Protein AF-A0A848D4D7-F1 (afdb_monomer_lite)

Radius of gyration: 18.36 Å; chains: 1; bounding box: 48×44×48 Å

InterPro domains:
  IPR007815 Erythromycin esterase [PF05139] (28-163)
  IPR007815 Erythromycin esterase [cd14728] (11-172)
  IPR052036 Hydrolase/Phosphoribosyltransferase-associated [PTHR31299] (25-151)

Foldseek 3Di:
DVVVVVVVLVVVLVVQLVVLVVDDPQSSQQSNQVSVLVVVVCCCPPVNPPDDDDDDDFQCQQPQCQQQKWFQDPNDTDRHHCHNNVVCCVVVVPVDDGAAEAEQWDWDADPPPRHIDTQHGDDPQAPSNVQCVVVDQWDFDAQQPPQDDDPNCVSLQAWTWGDRPRDTTMIDHHDSGDGYTYDDDDDDDDDDDDDD

Sequence (196 aa):
MFWSNCSRKSLSDRIKFMEMSLYNEKEGNEFRDKIMADNVEWLMKVMYPGKKIILWAHNDHLAKNTSKMSTIENGKWMNSFTSMGELLHKRLKGKEYVIGLYMNKGKTITIATYKPFNINPMPKGSLESLMMQSGYRNVFIDLSKHSTPNKNNAWMFKPIYAAEDGMTSEMIRPMLRPIIKYYTGSIRLFGLLLGK

Secondary structure (DSSP, 8-state):
-HHHHHHHHHHHHHHHHHHGGGS-HHHHHHHHHHHHHHHHHHIIIIISTT--------HHHH-TTGGG-EEEETTEEEE----HHHHHHHHHTT-----EEE-SSEEEE-TTT--EEEEPPPPTTBHHHHHHTT--SS-EE-GGG--S--TTTGGGGS-EEE-SSSS--EEEPPPSS--EEE--SS----------

pLDDT: mean 82.31, std 18.75, range [21.89, 96.88]

Organism: Aneurinibacillus aneurinilyticus (NCBI:txid1391)

Structure (mmCIF, N/CA/C/O backbone):
data_AF-A0A848D4D7-F1
#
_entry.id   AF-A0A848D4D7-F1
#
loop_
_atom_site.group_PDB
_atom_site.id
_atom_site.type_symbol
_atom_site.label_atom_id
_atom_site.label_alt_id
_atom_site.label_comp_id
_atom_site.label_asym_id
_atom_site.label_entity_id
_atom_site.label_seq_id
_atom_site.pdbx_PDB_ins_code
_atom_site.Cartn_x
_atom_site.Cartn_y
_atom_site.Cartn_z
_atom_site.occupancy
_atom_site.B_iso_or_equiv
_atom_site.auth_seq_id
_atom_site.auth_comp_id
_atom_site.auth_asym_id
_atom_site.auth_atom_id
_atom_site.pdbx_PDB_model_num
ATOM 1 N N . MET A 1 1 ? 20.758 -16.407 -25.354 1.00 70.06 1 MET A N 1
ATOM 2 C CA . MET A 1 1 ? 19.921 -15.182 -25.402 1.00 70.06 1 MET A CA 1
ATOM 3 C C . MET A 1 1 ? 19.296 -14.837 -24.045 1.00 70.06 1 MET A C 1
ATOM 5 O O . MET A 1 1 ? 19.473 -13.715 -23.596 1.00 70.06 1 MET A O 1
ATOM 9 N N . PHE A 1 2 ? 18.656 -15.790 -23.352 1.00 82.75 2 PHE A N 1
ATOM 10 C CA . PHE A 1 2 ? 18.025 -15.595 -22.031 1.00 82.75 2 PHE A CA 1
ATOM 11 C C . PHE A 1 2 ? 18.937 -14.963 -20.961 1.00 82.75 2 PHE A C 1
ATOM 13 O O . PHE A 1 2 ? 18.651 -13.868 -20.486 1.00 82.75 2 PHE A O 1
ATOM 20 N N . TRP A 1 3 ? 20.080 -15.588 -20.651 1.00 84.00 3 TRP A N 1
ATOM 21 C CA . TRP A 1 3 ? 21.013 -15.085 -19.631 1.00 84.00 3 TRP A CA 1
ATOM 22 C C . TRP A 1 3 ? 21.530 -13.675 -19.929 1.00 84.00 3 TRP A C 1
ATOM 24 O O . TRP A 1 3 ? 21.616 -12.849 -19.030 1.00 84.00 3 TRP A O 1
ATOM 34 N N . SER A 1 4 ? 21.780 -13.365 -21.205 1.00 88.31 4 SER A N 1
ATOM 35 C CA . SER A 1 4 ? 22.198 -12.024 -21.627 1.00 88.31 4 SER A CA 1
ATOM 36 C C . SER A 1 4 ? 21.127 -10.967 -21.330 1.00 88.31 4 SER A C 1
ATOM 38 O O . SER A 1 4 ? 21.457 -9.886 -20.844 1.00 88.31 4 SER A O 1
ATOM 40 N N . ASN A 1 5 ? 19.844 -11.286 -21.537 1.00 89.00 5 ASN A N 1
ATOM 41 C CA . ASN A 1 5 ? 18.739 -10.382 -21.207 1.00 89.00 5 ASN A CA 1
ATOM 42 C C . ASN A 1 5 ? 18.610 -10.160 -19.694 1.00 89.00 5 ASN A C 1
ATOM 44 O O . ASN A 1 5 ? 18.444 -9.019 -19.264 1.00 89.00 5 ASN A O 1
ATOM 48 N N . CYS A 1 6 ? 18.743 -11.214 -18.882 1.00 92.50 6 CYS A N 1
ATOM 49 C 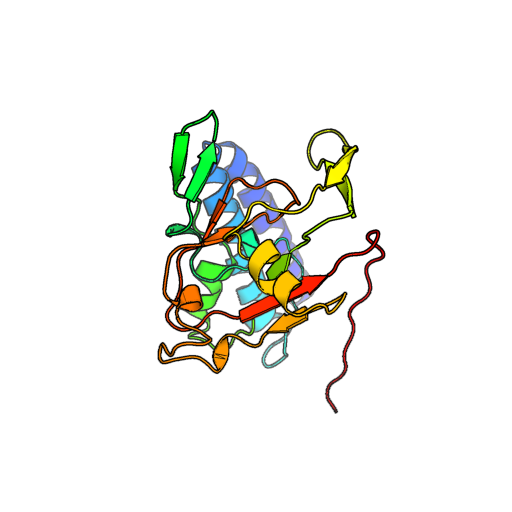CA . CYS A 1 6 ? 18.735 -11.095 -17.421 1.00 92.50 6 CYS A CA 1
ATOM 50 C C . CYS A 1 6 ? 19.915 -10.256 -16.908 1.00 92.50 6 CYS A C 1
ATOM 52 O O . CYS A 1 6 ? 19.721 -9.370 -16.077 1.00 92.50 6 CYS A O 1
ATOM 54 N N . SER A 1 7 ? 21.126 -10.484 -17.430 1.00 93.94 7 SER A N 1
ATOM 55 C CA . SER A 1 7 ? 22.315 -9.707 -17.059 1.00 93.94 7 SER A CA 1
ATOM 56 C C . SER A 1 7 ? 22.162 -8.232 -17.426 1.00 93.94 7 SER A C 1
ATOM 58 O O . SER A 1 7 ? 22.415 -7.372 -16.587 1.00 93.94 7 SER A O 1
ATOM 60 N N . ARG A 1 8 ? 21.681 -7.923 -18.639 1.00 93.75 8 ARG A N 1
ATOM 61 C CA . ARG A 1 8 ? 21.414 -6.537 -19.066 1.00 93.75 8 ARG A CA 1
ATOM 62 C C . ARG A 1 8 ? 20.376 -5.855 -18.180 1.00 93.75 8 ARG A C 1
ATOM 64 O O . ARG A 1 8 ? 20.584 -4.714 -17.777 1.00 93.75 8 ARG A O 1
ATOM 71 N N . LYS A 1 9 ? 19.288 -6.557 -17.848 1.00 94.62 9 LYS A N 1
ATOM 72 C CA . LYS A 1 9 ? 18.250 -6.045 -16.946 1.00 94.62 9 LYS A CA 1
ATOM 73 C C . LYS A 1 9 ? 18.818 -5.739 -15.558 1.00 94.62 9 LYS A C 1
ATOM 75 O O . LYS A 1 9 ? 18.646 -4.628 -15.074 1.00 94.62 9 LYS A O 1
ATOM 80 N N . SER A 1 10 ? 19.565 -6.677 -14.975 1.00 94.69 10 SER A N 1
ATOM 81 C CA . SER A 1 10 ? 20.207 -6.506 -13.664 1.00 94.69 10 SER A CA 1
ATOM 82 C C . SER A 1 10 ? 21.189 -5.329 -13.639 1.00 94.69 10 SER A C 1
ATOM 84 O O . SER A 1 10 ? 21.154 -4.522 -12.713 1.00 94.69 10 SER A O 1
ATOM 86 N N . LEU A 1 11 ? 22.028 -5.178 -14.673 1.00 96.25 11 LEU A N 1
ATOM 87 C CA . LEU A 1 11 ? 22.935 -4.029 -14.780 1.00 96.25 11 LEU A CA 1
ATOM 88 C C . LEU A 1 11 ? 22.165 -2.709 -14.898 1.00 96.25 11 LEU A C 1
ATOM 90 O O . LEU A 1 11 ? 22.491 -1.754 -14.198 1.00 96.25 11 LEU A O 1
ATOM 94 N N . SER A 1 12 ? 21.129 -2.663 -15.739 1.00 96.25 12 SER A N 1
ATOM 95 C CA . SER A 1 12 ? 20.292 -1.470 -15.894 1.00 96.25 12 SER A CA 1
ATOM 96 C C . SER A 1 12 ? 19.618 -1.070 -14.581 1.00 96.25 12 SER A C 1
ATOM 98 O O . SER A 1 12 ? 19.629 0.107 -14.232 1.00 96.25 12 SER A O 1
ATOM 100 N N . ASP A 1 13 ? 19.083 -2.027 -13.823 1.00 95.50 13 ASP A N 1
ATOM 101 C CA . ASP A 1 13 ? 18.417 -1.736 -12.551 1.00 95.50 13 ASP A CA 1
ATOM 102 C C . ASP A 1 13 ? 19.403 -1.250 -11.478 1.00 95.50 13 ASP A C 1
ATOM 104 O O . ASP A 1 13 ? 19.049 -0.391 -10.674 1.00 95.50 13 ASP A O 1
ATOM 108 N N . ARG A 1 14 ? 20.656 -1.729 -11.492 1.00 94.94 14 ARG A N 1
ATOM 109 C CA . ARG A 1 14 ? 21.719 -1.215 -10.608 1.00 94.94 14 ARG A CA 1
ATOM 110 C C . ARG A 1 14 ? 22.117 0.217 -10.947 1.00 94.94 14 ARG A C 1
ATOM 112 O O . ARG A 1 14 ? 22.329 1.001 -10.030 1.00 94.94 14 ARG A O 1
ATOM 119 N N . ILE A 1 15 ? 22.196 0.562 -12.234 1.00 96.62 15 ILE A N 1
ATOM 120 C CA . ILE A 1 15 ? 22.444 1.947 -12.667 1.00 96.62 15 ILE A CA 1
ATOM 121 C C . ILE A 1 15 ? 21.328 2.851 -12.154 1.00 96.62 15 ILE A C 1
ATOM 123 O O . ILE A 1 15 ? 21.613 3.827 -11.469 1.00 96.62 15 ILE A O 1
ATOM 127 N N . LYS A 1 16 ? 20.067 2.462 -12.368 1.00 96.00 16 LYS A N 1
ATOM 128 C CA . LYS A 1 16 ? 18.924 3.213 -11.843 1.00 96.00 16 LYS A CA 1
ATOM 129 C C . LYS A 1 16 ? 18.971 3.321 -10.318 1.00 96.00 16 LYS A C 1
ATOM 131 O O . LYS A 1 16 ? 18.770 4.391 -9.771 1.00 96.00 16 LYS A O 1
ATOM 136 N N . PHE A 1 17 ? 19.310 2.255 -9.599 1.00 92.38 17 PHE A N 1
ATOM 137 C CA . PHE A 1 17 ? 19.453 2.347 -8.143 1.00 92.38 17 PHE A CA 1
ATOM 138 C C . PHE A 1 17 ? 20.512 3.378 -7.707 1.00 92.38 17 PHE A C 1
ATOM 140 O O . PHE A 1 17 ? 20.319 4.048 -6.700 1.00 92.38 17 PHE A O 1
ATOM 147 N N . MET A 1 18 ? 21.599 3.555 -8.466 1.00 94.75 18 MET A N 1
ATOM 148 C CA . MET A 1 18 ? 22.574 4.622 -8.202 1.00 94.75 18 MET A CA 1
ATOM 149 C C . MET A 1 18 ? 22.034 6.013 -8.566 1.00 94.75 18 MET A C 1
ATOM 151 O O . MET A 1 18 ? 22.268 6.957 -7.817 1.00 94.75 18 MET A O 1
ATOM 155 N N . GLU A 1 19 ? 21.284 6.140 -9.666 1.00 94.75 19 GLU A N 1
ATOM 156 C CA . GLU A 1 19 ? 20.603 7.389 -10.057 1.00 94.75 19 GLU A CA 1
ATOM 157 C C . GLU A 1 19 ? 19.606 7.857 -8.990 1.00 94.75 19 GLU A C 1
ATOM 159 O O . GLU A 1 19 ? 19.445 9.057 -8.786 1.00 94.75 19 GLU A O 1
ATOM 164 N N . MET A 1 20 ? 18.982 6.923 -8.263 1.00 93.81 20 MET A N 1
ATOM 165 C CA . MET A 1 20 ? 18.077 7.225 -7.150 1.00 93.81 20 MET A CA 1
ATOM 166 C C . MET A 1 20 ? 18.722 8.155 -6.108 1.00 93.81 20 MET A C 1
ATOM 168 O O . MET A 1 20 ? 18.047 9.019 -5.558 1.00 93.81 20 MET A O 1
ATOM 172 N N . SER A 1 21 ? 20.029 8.010 -5.865 1.00 90.62 21 SER A N 1
ATOM 173 C CA . SER A 1 21 ? 20.785 8.812 -4.892 1.00 90.62 21 SER A CA 1
ATOM 174 C C . SER A 1 21 ? 20.925 10.289 -5.281 1.00 90.62 21 SER A C 1
ATOM 176 O O . SER A 1 21 ? 21.417 11.080 -4.480 1.00 90.62 21 SER A O 1
ATOM 178 N N . LEU A 1 22 ? 20.534 10.665 -6.504 1.00 94.00 22 LEU A N 1
ATOM 179 C CA . LEU A 1 22 ? 20.545 12.049 -6.989 1.00 94.00 22 LEU A CA 1
ATOM 180 C C . LEU A 1 22 ? 19.268 12.820 -6.621 1.00 94.00 22 LEU A C 1
ATOM 182 O O . LEU A 1 22 ? 19.214 14.032 -6.817 1.00 94.00 22 LEU A O 1
ATOM 186 N N . TYR A 1 23 ? 18.245 12.129 -6.119 1.00 93.50 23 TYR A N 1
ATOM 187 C CA . TYR A 1 23 ? 16.947 12.706 -5.788 1.00 93.50 23 TYR A CA 1
ATOM 188 C C . TYR A 1 23 ? 16.822 13.016 -4.294 1.00 93.50 23 TYR A C 1
ATOM 190 O O . TYR A 1 23 ? 17.513 12.434 -3.456 1.00 93.50 23 TYR A O 1
ATOM 198 N N . ASN A 1 24 ? 15.895 13.915 -3.947 1.00 92.06 24 ASN A N 1
ATOM 199 C CA . ASN A 1 24 ? 15.480 14.062 -2.550 1.00 92.06 24 ASN A CA 1
ATOM 200 C C . ASN A 1 24 ? 14.718 12.814 -2.067 1.00 92.06 24 ASN A C 1
ATOM 202 O O . ASN A 1 24 ? 14.388 11.932 -2.854 1.00 92.06 24 ASN A O 1
ATOM 206 N N . GLU A 1 25 ? 14.417 12.733 -0.772 1.00 85.56 25 GLU A N 1
ATOM 207 C CA . GLU A 1 25 ? 13.793 11.547 -0.168 1.00 85.56 25 GLU A CA 1
ATOM 208 C C . GLU A 1 25 ? 12.496 11.115 -0.869 1.00 85.56 25 GLU A C 1
ATOM 210 O O . GLU A 1 25 ? 12.335 9.947 -1.229 1.00 85.56 25 GLU A O 1
ATOM 215 N N . LYS A 1 26 ? 11.577 12.057 -1.112 1.00 86.00 26 LYS A N 1
ATOM 216 C CA . LYS A 1 26 ? 10.287 11.746 -1.734 1.00 86.00 26 LYS A CA 1
ATOM 217 C C . LYS A 1 26 ? 10.454 11.310 -3.186 1.00 86.00 26 LYS A C 1
ATOM 219 O O . LYS A 1 26 ? 9.909 10.282 -3.583 1.00 86.00 26 LYS A O 1
ATOM 224 N N . GLU A 1 27 ? 11.201 12.079 -3.969 1.00 91.75 27 GLU A N 1
ATOM 225 C CA . GLU A 1 27 ? 11.484 11.765 -5.372 1.00 91.75 27 GLU A CA 1
ATOM 226 C C . GLU A 1 27 ? 12.237 10.436 -5.504 1.00 91.75 27 GLU A C 1
ATOM 228 O O . GLU A 1 27 ? 11.924 9.635 -6.381 1.00 91.75 27 GLU A O 1
ATOM 233 N N . GLY A 1 28 ? 13.170 10.160 -4.591 1.00 94.31 28 GLY A N 1
ATOM 234 C CA . GLY A 1 28 ? 13.893 8.897 -4.499 1.00 94.31 28 GLY A CA 1
ATOM 235 C C . GLY A 1 28 ? 12.962 7.719 -4.217 1.00 94.31 28 GLY A C 1
ATOM 236 O O . GLY A 1 28 ? 13.059 6.699 -4.898 1.00 94.31 28 GLY A O 1
ATOM 237 N N . ASN A 1 29 ? 12.011 7.867 -3.287 1.00 90.88 29 ASN A N 1
ATOM 238 C CA . ASN A 1 29 ? 10.987 6.851 -3.014 1.00 90.88 29 ASN A CA 1
ATOM 239 C C . ASN A 1 29 ? 10.095 6.589 -4.240 1.00 90.88 29 ASN A C 1
ATOM 241 O O . ASN A 1 29 ? 9.894 5.432 -4.608 1.00 90.88 29 ASN A O 1
ATOM 245 N N . GLU A 1 30 ? 9.615 7.633 -4.924 1.00 94.75 30 GLU A N 1
ATOM 246 C CA . GLU A 1 30 ? 8.820 7.475 -6.156 1.00 94.75 30 GLU A CA 1
ATOM 247 C C . GLU A 1 30 ? 9.629 6.834 -7.289 1.00 94.75 30 GLU A C 1
ATOM 249 O O . GLU A 1 30 ? 9.132 5.965 -8.014 1.00 94.75 30 GLU A O 1
ATOM 254 N N . PHE A 1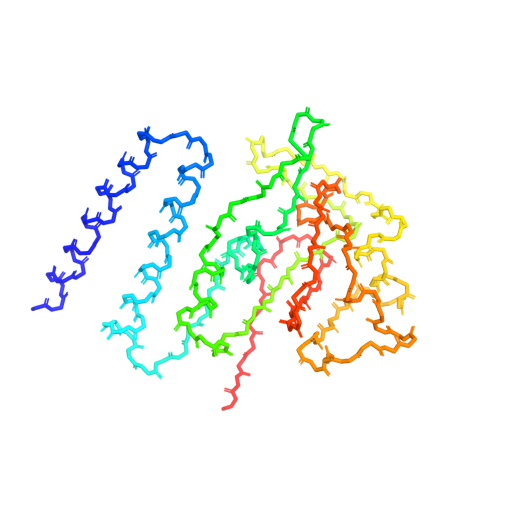 31 ? 10.894 7.227 -7.437 1.00 96.25 31 PHE A N 1
ATOM 255 C CA . PHE A 1 31 ? 11.792 6.680 -8.445 1.00 96.25 31 PHE A CA 1
ATOM 256 C C . PHE A 1 31 ? 12.096 5.200 -8.183 1.00 96.25 31 PHE A C 1
ATOM 258 O O . PHE A 1 31 ? 11.980 4.375 -9.097 1.00 96.25 31 PHE A O 1
ATOM 265 N N . ARG A 1 32 ? 12.391 4.838 -6.928 1.00 95.38 32 ARG A N 1
ATOM 266 C CA . ARG A 1 32 ? 12.550 3.449 -6.473 1.00 95.38 32 ARG A CA 1
ATOM 267 C C . ARG A 1 32 ? 11.322 2.618 -6.820 1.00 95.38 32 ARG A C 1
ATOM 269 O O . ARG A 1 32 ? 11.439 1.577 -7.466 1.00 95.38 32 ARG A O 1
ATOM 276 N N . ASP A 1 33 ? 10.144 3.083 -6.424 1.00 96.50 33 ASP A N 1
ATOM 277 C CA . ASP A 1 33 ? 8.887 2.365 -6.610 1.00 96.50 33 ASP A CA 1
ATOM 278 C C . ASP A 1 33 ? 8.488 2.238 -8.087 1.00 96.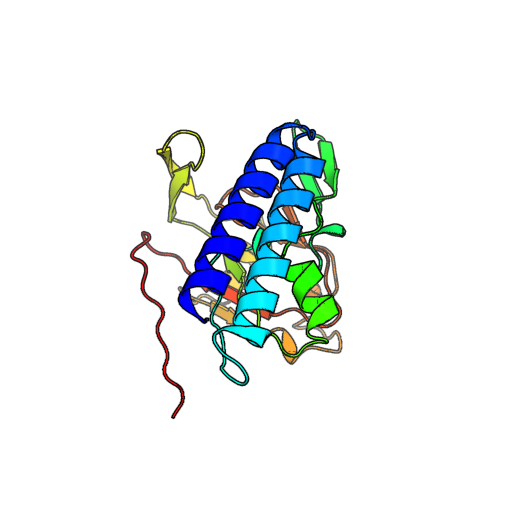50 33 ASP A C 1
ATOM 280 O O . ASP A 1 33 ? 7.965 1.198 -8.507 1.00 96.50 33 ASP A O 1
ATOM 284 N N . LYS A 1 34 ? 8.842 3.226 -8.915 1.00 96.88 34 LYS A N 1
ATOM 285 C CA . LYS A 1 34 ? 8.743 3.127 -10.375 1.00 96.88 34 LYS A CA 1
ATOM 286 C C . LYS A 1 34 ? 9.626 2.015 -10.938 1.00 96.88 34 LYS A C 1
ATOM 288 O O . LYS A 1 34 ? 9.143 1.227 -11.753 1.00 96.88 34 LYS A O 1
ATOM 293 N N . ILE A 1 35 ? 10.883 1.907 -10.499 1.00 96.69 35 ILE A N 1
ATOM 294 C CA . ILE A 1 35 ? 11.783 0.820 -10.926 1.00 96.69 35 ILE A CA 1
ATOM 295 C C . ILE A 1 35 ? 11.223 -0.537 -10.495 1.00 96.69 35 ILE A C 1
ATOM 297 O O . ILE A 1 35 ? 11.214 -1.473 -11.294 1.00 96.69 35 ILE A O 1
ATOM 301 N N . MET A 1 36 ? 10.706 -0.652 -9.269 1.00 96.56 36 MET A N 1
ATOM 302 C CA . MET A 1 36 ? 10.088 -1.894 -8.795 1.00 96.56 36 MET A CA 1
ATOM 303 C C . MET A 1 36 ? 8.871 -2.290 -9.644 1.00 96.56 36 MET A C 1
ATOM 305 O O . MET A 1 36 ? 8.769 -3.449 -10.051 1.00 96.56 36 MET A O 1
ATOM 309 N N . ALA A 1 37 ? 7.997 -1.341 -9.995 1.00 96.56 37 ALA A N 1
ATOM 310 C CA . ALA A 1 37 ? 6.863 -1.598 -10.887 1.00 96.56 37 ALA A CA 1
ATOM 311 C C . ALA A 1 37 ? 7.317 -2.059 -12.283 1.00 96.56 37 ALA A C 1
ATOM 313 O O . ALA A 1 37 ? 6.777 -3.027 -12.825 1.00 96.56 37 ALA A O 1
ATOM 314 N N . ASP A 1 38 ? 8.345 -1.415 -12.843 1.00 96.81 38 ASP A N 1
ATOM 315 C CA . ASP A 1 38 ? 8.943 -1.805 -14.126 1.00 96.81 38 ASP A CA 1
ATOM 316 C C . ASP A 1 38 ? 9.566 -3.212 -14.058 1.00 96.81 38 ASP A C 1
ATOM 318 O O . ASP A 1 38 ? 9.513 -3.970 -15.029 1.00 96.81 38 ASP A O 1
ATOM 322 N N . ASN A 1 39 ? 10.127 -3.592 -12.907 1.00 96.25 39 ASN A N 1
ATOM 323 C CA . ASN A 1 39 ? 10.681 -4.926 -12.678 1.00 96.25 39 ASN A CA 1
ATOM 324 C C . ASN A 1 39 ? 9.588 -5.989 -12.637 1.00 96.25 39 ASN A C 1
ATOM 326 O O . ASN A 1 39 ? 9.727 -7.022 -13.292 1.00 96.25 39 ASN A O 1
ATOM 330 N N . VAL A 1 40 ? 8.483 -5.728 -11.937 1.00 95.62 40 VAL A N 1
ATOM 331 C CA . VAL A 1 40 ? 7.319 -6.624 -11.931 1.00 95.62 40 VAL A CA 1
ATOM 332 C C . VAL A 1 40 ? 6.767 -6.792 -13.343 1.00 95.62 40 VAL A C 1
ATOM 334 O O . VAL A 1 40 ? 6.537 -7.915 -13.787 1.00 95.62 40 VAL A O 1
ATOM 337 N N . GLU A 1 41 ? 6.611 -5.701 -14.089 1.00 94.75 41 GLU A N 1
ATOM 338 C CA . GLU A 1 41 ? 6.120 -5.755 -15.464 1.00 94.75 41 GLU A CA 1
ATOM 339 C C . GLU A 1 41 ? 7.062 -6.541 -16.389 1.00 94.75 41 GLU A C 1
ATOM 341 O O . GLU A 1 41 ? 6.604 -7.342 -17.210 1.00 94.75 41 GLU A O 1
ATOM 346 N N . TRP A 1 42 ? 8.377 -6.377 -16.228 1.00 95.81 42 TRP A N 1
ATOM 347 C CA . TRP A 1 42 ? 9.370 -7.170 -16.952 1.00 95.81 42 TRP A CA 1
ATOM 348 C C . TRP A 1 42 ? 9.276 -8.660 -16.604 1.00 95.81 42 TRP A C 1
ATOM 350 O O . TRP A 1 42 ? 9.272 -9.497 -17.508 1.00 95.81 42 TRP A O 1
ATOM 360 N N . LEU A 1 43 ? 9.121 -9.005 -15.321 1.00 94.50 43 LEU A N 1
ATOM 361 C CA . LEU A 1 43 ? 8.912 -10.390 -14.890 1.00 94.50 43 LEU A CA 1
ATOM 362 C C . LEU A 1 43 ? 7.647 -10.983 -15.521 1.00 94.50 43 LEU A C 1
ATOM 364 O O . LEU A 1 43 ? 7.698 -12.093 -16.045 1.00 94.50 43 LEU A O 1
ATOM 368 N N . MET A 1 44 ? 6.542 -10.233 -15.533 1.00 93.88 44 MET A N 1
ATOM 369 C CA . MET A 1 44 ? 5.270 -10.668 -16.122 1.00 93.88 44 MET A CA 1
ATOM 370 C C . MET A 1 44 ? 5.343 -10.869 -17.636 1.00 93.88 44 MET A C 1
ATOM 372 O O . MET A 1 44 ? 4.683 -11.762 -18.159 1.00 93.88 44 MET A O 1
ATOM 376 N N . LYS A 1 45 ? 6.096 -10.029 -18.354 1.00 93.56 45 LYS A N 1
ATOM 377 C CA . LYS A 1 45 ? 6.145 -10.053 -19.825 1.00 93.56 45 LYS A CA 1
ATOM 378 C C . LYS A 1 45 ? 7.219 -10.983 -20.379 1.00 93.56 45 LYS A C 1
ATOM 380 O O . LYS A 1 45 ? 7.005 -11.589 -21.422 1.00 93.56 45 LYS A O 1
ATOM 385 N N . VAL A 1 46 ? 8.369 -11.058 -19.712 1.00 94.06 46 VAL A N 1
ATOM 386 C CA . VAL A 1 46 ? 9.576 -11.697 -20.256 1.00 94.06 46 VAL A CA 1
ATOM 387 C C . VAL A 1 46 ? 9.859 -13.028 -19.576 1.00 94.06 46 VAL A C 1
ATOM 389 O O . VAL A 1 46 ? 10.072 -14.025 -20.257 1.00 94.06 46 VAL A O 1
ATOM 392 N N . MET A 1 47 ? 9.867 -13.054 -18.244 1.00 92.75 47 MET A N 1
ATOM 393 C CA . MET A 1 47 ? 10.317 -14.234 -17.497 1.00 92.75 47 MET A CA 1
ATOM 394 C C . MET A 1 47 ? 9.196 -15.242 -17.265 1.00 92.75 47 MET A C 1
ATOM 396 O O . MET A 1 47 ? 9.409 -16.446 -17.375 1.00 92.75 47 MET A O 1
ATOM 400 N N . TYR A 1 48 ? 8.000 -14.747 -16.951 1.00 93.94 48 TYR A N 1
ATOM 401 C CA . TYR A 1 48 ? 6.868 -15.561 -16.522 1.00 93.94 48 TYR A CA 1
ATOM 402 C C . TYR A 1 48 ? 5.565 -15.169 -17.243 1.00 93.94 48 TYR A C 1
ATOM 404 O O . TYR A 1 48 ? 4.558 -14.888 -16.583 1.00 93.94 48 TYR A O 1
ATOM 412 N N . PRO A 1 49 ? 5.544 -15.157 -18.592 1.00 94.88 49 PRO A N 1
ATOM 413 C CA . PRO A 1 49 ? 4.351 -14.802 -19.352 1.00 94.88 49 PRO A CA 1
ATOM 414 C C . PRO A 1 49 ? 3.163 -15.704 -18.998 1.00 94.88 49 PRO A C 1
ATOM 416 O O . PRO A 1 49 ? 3.271 -16.930 -18.941 1.00 94.88 49 PRO A O 1
ATOM 419 N N . GLY A 1 50 ? 2.015 -15.075 -18.728 1.00 92.12 50 GLY A N 1
ATOM 420 C CA . GLY A 1 50 ? 0.760 -15.756 -18.390 1.00 92.12 50 GLY A CA 1
ATOM 421 C C . GLY A 1 50 ? 0.721 -16.411 -17.003 1.00 92.12 50 GLY A C 1
ATOM 422 O O . GLY A 1 50 ? -0.262 -17.077 -16.677 1.00 92.12 50 GLY A O 1
ATOM 423 N N . LYS A 1 51 ? 1.758 -16.245 -16.174 1.00 94.81 51 LYS A N 1
ATOM 424 C CA . LYS A 1 51 ? 1.787 -16.782 -14.807 1.00 94.81 51 LYS A CA 1
ATOM 425 C C . LYS A 1 51 ? 1.213 -15.782 -13.805 1.00 94.81 51 LYS A C 1
ATOM 427 O O . LYS A 1 51 ? 1.264 -14.570 -14.002 1.00 94.81 51 LYS A O 1
ATOM 432 N N . LYS A 1 52 ? 0.684 -16.306 -12.698 1.00 92.00 52 LYS A N 1
ATOM 433 C CA . LYS A 1 52 ? 0.336 -15.500 -11.522 1.00 92.00 52 LYS A CA 1
ATOM 434 C C . LYS A 1 52 ? 1.616 -15.187 -10.743 1.00 92.00 52 LYS A C 1
ATOM 436 O O . LYS A 1 52 ? 2.470 -16.059 -10.607 1.00 92.00 52 LYS A O 1
ATOM 441 N N . ILE A 1 53 ? 1.724 -13.967 -10.225 1.00 91.38 53 ILE A N 1
ATOM 442 C CA . ILE A 1 53 ? 2.850 -13.514 -9.401 1.00 91.38 53 ILE A CA 1
ATOM 443 C C . ILE A 1 53 ? 2.313 -13.114 -8.029 1.00 91.38 53 ILE A C 1
ATOM 445 O O . ILE A 1 53 ? 1.286 -12.444 -7.939 1.00 91.38 53 ILE A O 1
ATOM 449 N N . ILE A 1 54 ? 3.017 -13.523 -6.974 1.00 94.19 54 ILE A N 1
ATOM 450 C CA . ILE A 1 54 ? 2.791 -13.043 -5.610 1.00 94.19 54 ILE A CA 1
ATOM 451 C C . ILE A 1 54 ? 3.906 -12.048 -5.300 1.00 94.19 54 ILE A C 1
ATOM 453 O O . ILE A 1 54 ? 5.082 -12.404 -5.355 1.00 94.19 54 ILE A O 1
ATOM 457 N N . LEU A 1 55 ? 3.530 -10.807 -4.996 1.00 91.94 55 LEU A N 1
ATOM 458 C CA . LEU A 1 55 ? 4.451 -9.782 -4.515 1.00 91.94 55 LEU A CA 1
ATOM 459 C C . LEU A 1 55 ? 4.362 -9.717 -2.995 1.00 91.94 55 LEU A C 1
ATOM 461 O O . LEU A 1 55 ? 3.265 -9.682 -2.439 1.00 91.94 55 LEU A O 1
ATOM 465 N N . TRP A 1 56 ? 5.519 -9.702 -2.344 1.00 93.38 56 TRP A N 1
ATOM 466 C CA . TRP A 1 56 ? 5.634 -9.574 -0.899 1.00 93.38 56 TRP A CA 1
ATOM 467 C C . TRP A 1 56 ? 6.449 -8.327 -0.583 1.00 93.38 56 TRP A C 1
ATOM 469 O O . TRP A 1 56 ? 7.646 -8.279 -0.858 1.00 93.38 56 TRP A O 1
ATOM 479 N N . ALA A 1 57 ? 5.783 -7.319 -0.039 1.00 91.19 57 ALA A N 1
ATOM 480 C CA . ALA A 1 57 ? 6.369 -6.041 0.326 1.00 91.19 57 ALA A CA 1
ATOM 481 C C . ALA A 1 57 ? 5.537 -5.408 1.449 1.00 91.19 57 ALA A C 1
ATOM 483 O O . ALA A 1 57 ? 4.497 -5.945 1.836 1.00 91.19 57 ALA A O 1
ATOM 484 N N . HIS A 1 58 ? 6.022 -4.286 1.965 1.00 88.88 58 HIS A N 1
ATOM 485 C CA . HIS A 1 58 ? 5.314 -3.452 2.933 1.00 88.88 58 HIS A CA 1
ATOM 486 C C . HIS A 1 58 ? 4.010 -2.882 2.312 1.00 88.88 58 HIS A C 1
ATOM 488 O O . HIS A 1 58 ? 3.845 -2.924 1.083 1.00 88.88 58 HIS A O 1
ATOM 494 N N . ASN A 1 59 ? 3.030 -2.456 3.120 1.00 88.50 59 ASN A N 1
ATOM 495 C CA . ASN A 1 59 ? 1.700 -2.098 2.597 1.00 88.50 59 ASN A CA 1
ATOM 496 C C . ASN A 1 59 ? 1.757 -0.857 1.708 1.00 88.50 59 ASN A C 1
ATOM 498 O O . ASN A 1 59 ? 1.090 -0.838 0.673 1.00 88.50 59 ASN A O 1
ATOM 502 N N . ASP A 1 60 ? 2.537 0.150 2.083 1.00 86.50 60 ASP A N 1
ATOM 503 C CA . ASP A 1 60 ? 2.782 1.368 1.310 1.00 86.50 60 ASP A CA 1
ATOM 504 C C . ASP A 1 60 ? 3.251 1.051 -0.123 1.00 86.50 60 ASP A C 1
ATOM 506 O O . ASP A 1 60 ? 2.724 1.588 -1.097 1.00 86.50 60 ASP A O 1
ATOM 510 N N . HIS A 1 61 ? 4.110 0.054 -0.302 1.00 92.38 61 HIS A N 1
ATOM 511 C CA . HIS A 1 61 ? 4.561 -0.403 -1.615 1.00 92.38 61 HIS A CA 1
ATOM 512 C C . HIS A 1 61 ? 3.498 -1.125 -2.451 1.00 92.38 61 HIS A C 1
ATOM 514 O O . HIS A 1 61 ? 3.662 -1.247 -3.666 1.00 92.38 61 HIS A O 1
ATOM 520 N N . LEU A 1 62 ? 2.429 -1.644 -1.840 1.00 91.94 62 LEU A N 1
ATOM 521 C CA . LEU A 1 62 ? 1.396 -2.445 -2.517 1.00 91.94 62 LEU A CA 1
ATOM 522 C C . LEU A 1 62 ? 0.037 -1.747 -2.595 1.00 91.94 62 LEU A C 1
ATOM 524 O O . LEU A 1 62 ? -0.813 -2.139 -3.403 1.00 91.94 62 LEU A O 1
ATOM 528 N N . ALA A 1 63 ? -0.183 -0.721 -1.780 1.00 89.50 63 ALA A N 1
ATOM 529 C CA . ALA A 1 63 ? -1.425 0.020 -1.739 1.00 89.50 63 ALA A CA 1
ATOM 530 C C . ALA A 1 63 ? -1.720 0.694 -3.086 1.00 89.50 63 ALA A C 1
ATOM 532 O O . ALA A 1 63 ? -0.849 1.202 -3.784 1.00 89.50 63 ALA A O 1
ATOM 533 N N . LYS A 1 64 ? -2.998 0.691 -3.464 1.00 89.50 64 LYS A N 1
ATOM 534 C CA . LYS A 1 64 ? -3.447 1.037 -4.821 1.00 89.50 64 LYS A CA 1
ATOM 535 C C . LYS A 1 64 ? -3.604 2.549 -5.075 1.00 89.50 64 LYS A C 1
ATOM 537 O O . LYS A 1 64 ? -3.942 2.928 -6.193 1.00 89.50 64 LYS A O 1
ATOM 542 N N . ASN A 1 65 ? -3.427 3.397 -4.056 1.00 87.81 65 ASN A N 1
ATOM 543 C CA . ASN A 1 65 ? -3.682 4.848 -4.116 1.00 87.81 65 ASN A CA 1
ATOM 544 C C . ASN A 1 65 ? -2.901 5.614 -3.034 1.00 87.81 65 ASN A C 1
ATOM 546 O O . ASN A 1 65 ? -3.471 6.405 -2.275 1.00 87.81 65 ASN A O 1
ATOM 550 N N . THR A 1 66 ? -1.608 5.324 -2.908 1.00 88.44 66 THR A N 1
ATOM 551 C CA . THR A 1 66 ? -0.741 5.937 -1.893 1.00 88.44 66 THR A CA 1
ATOM 552 C C . THR A 1 66 ? -0.550 7.430 -2.096 1.00 88.44 66 THR A C 1
ATOM 554 O O . THR A 1 66 ? -0.485 8.157 -1.113 1.00 88.44 66 THR A O 1
ATOM 557 N N . SER A 1 67 ? -0.602 7.932 -3.333 1.00 88.75 67 SER A N 1
ATOM 558 C CA . SER A 1 67 ? -0.503 9.373 -3.618 1.00 88.75 67 SER A CA 1
ATOM 559 C C . SER A 1 67 ? -1.624 10.211 -2.979 1.00 88.75 67 SER A C 1
ATOM 561 O O . SER A 1 67 ? -1.534 11.439 -2.911 1.00 88.75 67 SER A O 1
ATOM 563 N N . LYS A 1 68 ? -2.704 9.564 -2.513 1.00 86.31 68 LYS A N 1
ATOM 564 C CA . LYS A 1 68 ? -3.812 10.186 -1.769 1.00 86.31 68 LYS A CA 1
ATOM 565 C C . LYS A 1 68 ? -3.776 9.905 -0.268 1.00 86.31 68 LYS A C 1
ATOM 567 O O . LYS A 1 68 ? -4.617 10.445 0.452 1.00 86.31 68 LYS A O 1
ATOM 572 N N . MET A 1 69 ? -2.861 9.065 0.199 1.00 87.00 69 MET A N 1
ATOM 573 C CA . MET A 1 69 ? -2.626 8.856 1.622 1.00 87.00 69 MET A CA 1
ATOM 574 C C . MET A 1 69 ? -1.803 10.012 2.179 1.00 87.00 69 MET A C 1
ATOM 576 O O . MET A 1 69 ? -1.043 10.668 1.460 1.00 87.00 69 MET A O 1
ATOM 580 N N . SER A 1 70 ? -1.974 10.266 3.468 1.00 86.19 70 SER A N 1
ATOM 581 C CA . SER A 1 70 ? -1.188 11.269 4.173 1.00 86.19 70 SER A CA 1
ATOM 582 C C . SER A 1 70 ? -0.594 10.652 5.427 1.00 86.19 70 SER A C 1
ATOM 584 O O . SER A 1 70 ? -1.263 9.866 6.095 1.00 86.19 70 SER A O 1
ATOM 586 N N . THR A 1 71 ? 0.635 11.024 5.748 1.00 83.19 71 THR A N 1
ATOM 587 C CA . THR A 1 71 ? 1.348 10.601 6.954 1.00 83.19 71 THR A CA 1
ATOM 588 C C . THR A 1 71 ? 1.713 11.830 7.780 1.00 83.19 71 THR A C 1
ATOM 590 O O . THR A 1 71 ? 1.689 12.960 7.276 1.00 83.19 71 THR A O 1
ATOM 593 N N . ILE A 1 72 ? 1.986 11.637 9.069 1.00 82.00 72 ILE A N 1
ATOM 594 C CA . ILE A 1 72 ? 2.530 12.703 9.914 1.00 82.00 72 ILE A CA 1
ATOM 595 C C . ILE A 1 72 ? 4.053 12.609 9.891 1.00 82.00 72 ILE A C 1
ATOM 597 O O . ILE A 1 72 ? 4.634 11.705 10.485 1.00 82.00 72 ILE A O 1
ATOM 601 N N . GLU A 1 73 ? 4.691 13.594 9.267 1.00 77.25 73 GLU A N 1
ATOM 602 C CA . GLU A 1 73 ? 6.144 13.755 9.231 1.00 77.25 73 GLU A CA 1
ATOM 603 C C . GLU A 1 73 ? 6.509 15.068 9.925 1.00 77.25 73 GLU A C 1
ATOM 605 O O . GLU A 1 73 ? 5.975 16.133 9.604 1.00 77.25 73 GLU A O 1
ATOM 610 N N . ASN A 1 74 ? 7.381 15.005 10.937 1.00 79.75 74 ASN A N 1
ATOM 611 C CA . ASN A 1 74 ? 7.800 16.171 11.728 1.00 79.75 74 ASN A CA 1
ATOM 612 C C . ASN A 1 74 ? 6.621 17.029 12.247 1.00 79.75 74 ASN A C 1
ATOM 614 O O . ASN A 1 74 ? 6.672 18.259 12.252 1.00 79.75 74 ASN A O 1
ATOM 618 N N . GLY A 1 75 ? 5.529 16.371 12.657 1.00 81.50 75 GLY A N 1
ATOM 619 C CA . GLY A 1 75 ? 4.324 17.019 13.188 1.00 81.50 75 GLY A CA 1
ATOM 620 C C . GLY A 1 75 ? 3.408 17.659 12.137 1.00 81.50 75 GLY A C 1
ATOM 621 O O . GLY A 1 75 ? 2.445 18.330 12.509 1.00 81.50 75 GLY A O 1
ATOM 622 N N . LYS A 1 76 ? 3.672 17.465 10.839 1.00 84.81 76 LYS A N 1
ATOM 623 C CA . LYS A 1 76 ? 2.849 17.989 9.742 1.00 84.81 76 LYS A CA 1
ATOM 624 C C . LYS A 1 76 ? 2.268 16.858 8.908 1.00 84.81 76 LYS A C 1
ATOM 626 O O . LYS A 1 76 ? 2.922 15.853 8.660 1.00 84.81 76 LYS A O 1
ATOM 631 N N . TRP A 1 77 ? 1.041 17.059 8.435 1.00 84.88 77 TRP A N 1
ATOM 632 C CA . TRP A 1 77 ? 0.451 16.185 7.429 1.00 84.88 77 TRP A CA 1
ATOM 633 C C . TRP A 1 77 ? 1.158 16.383 6.097 1.00 84.88 77 TRP A C 1
ATOM 635 O O . TRP A 1 77 ? 1.142 17.483 5.538 1.00 84.88 77 TRP A O 1
ATOM 645 N N . MET A 1 78 ? 1.744 15.310 5.585 1.00 83.50 78 MET A N 1
ATOM 646 C CA . MET A 1 78 ? 2.395 15.283 4.286 1.00 83.50 78 MET A CA 1
ATOM 647 C C . MET A 1 78 ? 1.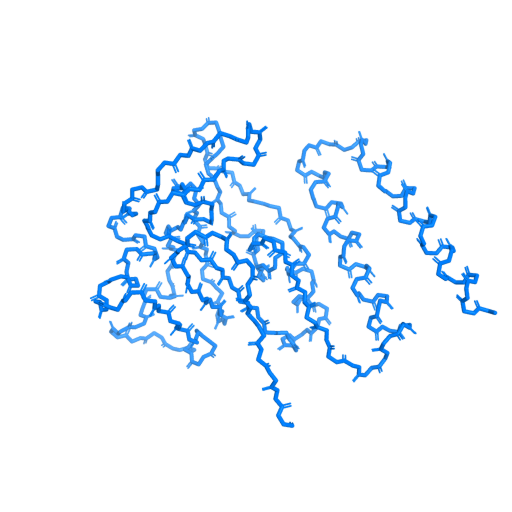725 14.229 3.416 1.00 83.50 78 MET A C 1
ATOM 649 O O . MET A 1 78 ? 1.317 13.170 3.887 1.00 83.50 78 MET A O 1
ATOM 653 N N . ASN A 1 79 ? 1.534 14.549 2.136 1.00 85.38 79 ASN A N 1
ATOM 654 C CA . ASN A 1 79 ? 1.066 13.551 1.182 1.00 85.38 79 ASN A CA 1
ATOM 655 C C . ASN A 1 79 ? 2.183 12.539 0.959 1.00 85.38 79 ASN A C 1
ATOM 657 O O . ASN A 1 79 ? 3.324 12.942 0.711 1.00 85.38 79 ASN A O 1
ATOM 661 N N . SER A 1 80 ? 1.812 11.263 0.971 1.00 87.31 80 SER A N 1
ATOM 662 C CA . SER A 1 80 ? 2.722 10.165 0.672 1.00 87.31 80 SER A CA 1
ATOM 663 C C . SER A 1 80 ? 3.183 10.209 -0.800 1.00 87.31 80 SER A C 1
ATOM 665 O O . SER A 1 80 ? 2.949 11.173 -1.547 1.00 87.31 80 SER A O 1
ATOM 667 N N . PHE A 1 81 ? 3.902 9.179 -1.216 1.00 89.62 81 PHE A N 1
ATOM 668 C CA . PHE A 1 81 ? 4.506 9.039 -2.533 1.00 89.62 81 PHE A CA 1
ATOM 669 C C . PHE A 1 81 ? 3.668 8.125 -3.436 1.00 89.62 81 PHE A C 1
ATOM 671 O O . PHE A 1 81 ? 2.816 7.359 -2.979 1.00 89.62 81 PHE A O 1
ATOM 678 N N . THR A 1 82 ? 3.897 8.193 -4.744 1.00 93.19 82 THR A N 1
ATOM 679 C CA . THR A 1 82 ? 3.313 7.239 -5.698 1.00 93.19 82 THR A CA 1
ATOM 680 C C . THR A 1 82 ? 4.060 5.906 -5.628 1.00 93.19 82 THR A C 1
ATOM 682 O O . THR A 1 82 ? 5.204 5.817 -6.072 1.00 93.19 82 THR A O 1
ATOM 685 N N . SER A 1 83 ? 3.422 4.862 -5.093 1.00 92.94 83 SER A N 1
ATOM 686 C CA . SER A 1 83 ? 4.070 3.566 -4.873 1.00 92.94 83 SER A CA 1
ATOM 687 C C . SER A 1 83 ? 3.977 2.616 -6.068 1.00 92.94 83 SER A C 1
ATOM 689 O O . SER A 1 83 ? 3.207 2.822 -7.018 1.00 92.94 83 SER A O 1
ATOM 691 N N . MET A 1 84 ? 4.735 1.519 -5.999 1.00 95.62 84 MET A N 1
ATOM 692 C CA . MET A 1 84 ? 4.676 0.426 -6.967 1.00 95.62 84 MET A CA 1
ATOM 693 C C . MET A 1 84 ? 3.242 -0.106 -7.099 1.00 95.62 84 MET A C 1
ATOM 695 O O . MET A 1 84 ? 2.781 -0.352 -8.213 1.00 95.62 84 MET A O 1
ATOM 699 N N . GLY A 1 85 ? 2.526 -0.257 -5.986 1.00 92.69 85 GLY A N 1
ATOM 700 C CA . GLY A 1 85 ? 1.150 -0.740 -5.934 1.00 92.69 85 GLY A CA 1
ATOM 701 C C . GLY A 1 85 ? 0.182 0.148 -6.705 1.00 92.69 85 GLY A C 1
ATOM 702 O O . GLY A 1 85 ? -0.619 -0.357 -7.496 1.00 92.69 85 GLY A O 1
ATOM 703 N N . GLU A 1 86 ? 0.296 1.470 -6.561 1.00 92.38 86 GLU A N 1
ATOM 704 C CA . GLU A 1 86 ? -0.520 2.423 -7.317 1.00 92.38 86 GLU A CA 1
ATOM 705 C C . GLU A 1 86 ? -0.195 2.376 -8.820 1.00 92.38 86 GLU A C 1
ATOM 707 O O . GLU A 1 86 ? -1.101 2.370 -9.664 1.00 92.38 86 GLU A O 1
ATOM 712 N N . LEU A 1 87 ? 1.090 2.298 -9.181 1.00 95.69 87 LEU A N 1
ATOM 713 C CA . LEU A 1 87 ? 1.515 2.179 -10.579 1.00 95.69 87 LEU A CA 1
ATOM 714 C C . LEU A 1 87 ? 1.017 0.876 -11.214 1.00 95.69 87 LEU A C 1
ATOM 716 O O . LEU A 1 87 ? 0.470 0.894 -12.321 1.00 95.69 87 LEU A O 1
ATOM 720 N N . LEU A 1 88 ? 1.163 -0.249 -10.515 1.00 93.50 88 LEU A N 1
ATOM 721 C CA . LEU A 1 88 ? 0.683 -1.549 -10.974 1.00 93.50 88 LEU A CA 1
ATOM 722 C C . LEU A 1 88 ? -0.839 -1.577 -11.071 1.00 93.50 88 LEU A C 1
ATOM 724 O O . LEU A 1 88 ? -1.350 -2.093 -12.059 1.00 93.50 88 LEU A O 1
ATOM 728 N N . HIS A 1 89 ? -1.569 -0.966 -10.136 1.00 90.94 89 HIS A N 1
ATOM 729 C CA . HIS A 1 89 ? -3.026 -0.855 -10.226 1.00 90.94 89 HIS A CA 1
ATOM 730 C C . HIS A 1 89 ? -3.466 -0.180 -11.537 1.00 90.94 89 HIS A C 1
ATOM 732 O O . HIS A 1 89 ? -4.335 -0.697 -12.249 1.00 90.94 89 HIS A O 1
ATOM 738 N N . LYS A 1 90 ? -2.804 0.927 -11.914 1.00 91.19 90 LYS A N 1
ATOM 739 C CA . LYS A 1 90 ? -3.052 1.631 -13.187 1.00 91.19 90 LYS A CA 1
ATOM 740 C C . LYS A 1 90 ? -2.729 0.749 -14.401 1.00 91.19 90 LYS A C 1
ATOM 742 O O . LYS A 1 90 ? -3.519 0.690 -15.344 1.00 91.19 90 LYS A O 1
ATOM 747 N N . ARG A 1 91 ? -1.594 0.041 -14.383 1.00 91.56 91 ARG A N 1
ATOM 748 C CA . ARG A 1 91 ? -1.121 -0.800 -15.504 1.00 91.56 91 ARG A CA 1
ATOM 749 C C . ARG A 1 91 ? -1.944 -2.082 -15.678 1.00 91.56 91 ARG A C 1
ATOM 751 O O . ARG A 1 91 ? -2.245 -2.476 -16.804 1.00 91.56 91 ARG A O 1
ATOM 758 N N . LEU A 1 92 ? -2.324 -2.723 -14.573 1.00 87.25 92 LEU A N 1
ATOM 759 C CA . LEU A 1 92 ? -3.023 -4.011 -14.539 1.00 87.25 92 LEU A CA 1
ATOM 760 C C . LEU A 1 92 ? -4.545 -3.875 -14.634 1.00 87.25 92 LEU A C 1
ATOM 762 O O . LEU A 1 92 ? -5.224 -4.876 -14.873 1.00 87.25 92 LEU A O 1
ATOM 766 N N . LYS A 1 93 ? -5.083 -2.654 -14.511 1.00 85.56 93 LYS A N 1
ATOM 767 C CA . LYS A 1 93 ? -6.512 -2.337 -14.673 1.00 85.56 93 LYS A CA 1
ATOM 768 C C . LYS A 1 93 ? -7.416 -3.178 -13.761 1.00 85.56 93 LYS A C 1
ATOM 770 O O . LYS A 1 93 ? -8.466 -3.654 -14.192 1.00 85.56 93 LYS A O 1
ATOM 775 N N . GLY A 1 94 ? -7.006 -3.387 -12.511 1.00 74.56 94 GLY A N 1
ATOM 776 C CA . GLY A 1 94 ? -7.789 -4.139 -11.527 1.00 74.56 94 GLY A CA 1
ATOM 777 C C . GLY A 1 94 ? -7.605 -5.658 -11.582 1.00 74.56 94 GLY A C 1
ATOM 778 O O . GLY A 1 94 ? -8.339 -6.371 -10.902 1.00 74.56 94 GLY A O 1
ATOM 779 N N . LYS A 1 95 ? -6.642 -6.173 -12.361 1.00 85.56 95 LYS A N 1
ATOM 780 C CA . LYS A 1 95 ? -6.270 -7.603 -12.383 1.00 85.56 95 LYS A CA 1
ATOM 781 C C . LYS A 1 95 ? -5.369 -8.014 -11.208 1.00 85.56 95 LYS A C 1
ATOM 783 O O . LYS A 1 95 ? -4.746 -9.073 -11.247 1.00 85.56 95 LYS A O 1
ATOM 788 N N . GLU A 1 96 ? -5.297 -7.188 -10.172 1.00 86.06 96 GLU A N 1
ATOM 789 C CA . GLU A 1 96 ? -4.498 -7.395 -8.971 1.00 86.06 96 GLU A CA 1
ATOM 790 C C . GLU A 1 96 ? -5.346 -7.478 -7.693 1.00 86.06 96 GLU A C 1
ATOM 792 O O . GLU A 1 96 ? -6.294 -6.714 -7.471 1.00 86.06 96 GLU A O 1
ATOM 797 N N . TYR A 1 97 ? -4.946 -8.386 -6.806 1.00 89.00 97 TYR A N 1
ATOM 798 C CA . TYR A 1 97 ? -5.529 -8.567 -5.482 1.00 89.00 97 TYR A CA 1
ATOM 799 C C . TYR A 1 97 ? -4.481 -8.181 -4.435 1.00 89.00 97 TYR A C 1
ATOM 801 O O . TYR A 1 97 ? -3.441 -8.828 -4.339 1.00 89.00 97 TYR A O 1
ATOM 809 N N . VAL A 1 98 ? -4.727 -7.097 -3.697 1.00 89.69 98 VAL A N 1
ATOM 810 C CA . VAL A 1 98 ? -3.774 -6.532 -2.726 1.00 89.69 98 VAL A CA 1
ATOM 811 C C . VAL A 1 98 ? -4.207 -6.917 -1.326 1.00 89.69 98 VAL A C 1
ATOM 813 O O . VAL A 1 98 ? -5.383 -6.847 -1.011 1.00 89.69 98 VAL A O 1
ATOM 816 N N . ILE A 1 99 ? -3.268 -7.318 -0.483 1.00 89.31 99 ILE A N 1
ATOM 817 C CA . ILE A 1 99 ? -3.539 -7.682 0.901 1.00 89.31 99 ILE A CA 1
ATOM 818 C C . ILE A 1 99 ? -2.677 -6.775 1.777 1.00 89.31 99 ILE A C 1
ATOM 820 O O . ILE A 1 99 ? -1.485 -7.024 1.899 1.00 89.31 99 ILE A O 1
ATOM 824 N N . GLY A 1 100 ? -3.267 -5.732 2.366 1.00 87.62 100 GLY A N 1
ATOM 825 C CA . GLY A 1 100 ? -2.597 -4.971 3.430 1.00 87.62 100 GLY A CA 1
ATOM 826 C C . GLY A 1 100 ? -2.552 -5.787 4.720 1.00 87.62 100 GLY A C 1
ATOM 827 O O . GLY A 1 100 ? -3.456 -6.590 4.915 1.00 87.62 100 GLY A O 1
ATOM 828 N N . LEU A 1 101 ? -1.535 -5.617 5.563 1.00 88.31 101 LEU A N 1
ATOM 829 C CA . LEU A 1 101 ? -1.380 -6.266 6.868 1.00 88.31 101 LEU A CA 1
ATOM 830 C C . LEU A 1 101 ? -1.231 -5.221 7.968 1.00 88.31 101 LEU A C 1
ATOM 832 O O . LEU A 1 101 ? -0.332 -4.397 7.910 1.00 88.31 101 LEU A O 1
ATOM 836 N N . TYR A 1 102 ? -2.058 -5.297 9.002 1.00 88.12 102 TYR A N 1
ATOM 837 C CA . TYR A 1 102 ? -2.024 -4.331 10.099 1.00 88.12 102 TYR A CA 1
ATOM 838 C C . TYR A 1 102 ? -2.124 -5.034 11.449 1.00 88.12 102 TYR A C 1
ATOM 840 O O . TYR A 1 102 ? -2.668 -6.144 11.564 1.00 88.12 102 TYR A O 1
ATOM 848 N N . MET A 1 103 ? -1.629 -4.353 12.479 1.00 87.25 103 MET A N 1
ATOM 849 C CA . MET A 1 103 ? -1.490 -4.888 13.827 1.00 87.25 103 MET A CA 1
ATOM 850 C C . MET A 1 103 ? -2.054 -3.923 14.870 1.00 87.25 103 MET A C 1
ATOM 852 O O . MET A 1 103 ? -1.713 -2.750 14.902 1.00 87.25 103 MET A O 1
ATOM 856 N N . ASN A 1 104 ? -2.912 -4.430 15.760 1.00 87.38 104 ASN 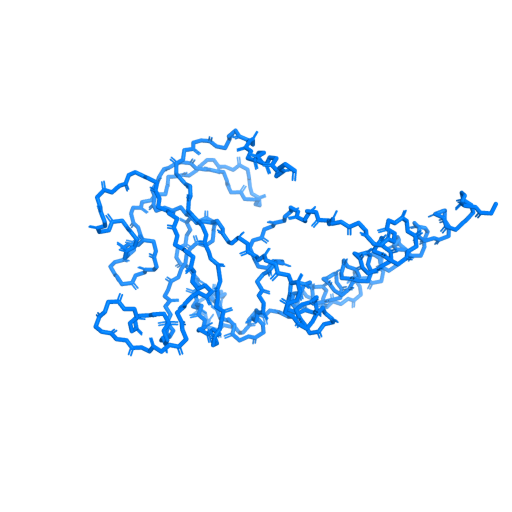A N 1
ATOM 857 C CA . ASN A 1 104 ? -3.541 -3.593 16.786 1.00 87.38 104 ASN A CA 1
ATOM 858 C C . ASN A 1 104 ? -2.753 -3.529 18.102 1.00 87.38 104 ASN A C 1
ATOM 860 O O . ASN A 1 104 ? -2.798 -2.523 18.793 1.00 87.38 104 ASN A O 1
ATOM 864 N N . LYS A 1 105 ? -2.121 -4.634 18.514 1.00 87.69 105 LYS A N 1
ATOM 865 C CA . LYS A 1 105 ? -1.364 -4.729 19.770 1.00 87.69 105 LYS A CA 1
ATOM 866 C C . LYS A 1 105 ? -0.318 -5.835 19.692 1.00 87.69 105 LYS A C 1
ATOM 868 O O . LYS A 1 105 ? -0.537 -6.832 19.002 1.00 87.69 105 LYS A O 1
ATOM 873 N N . GLY A 1 106 ? 0.773 -5.705 20.439 1.00 89.81 106 GLY A N 1
ATOM 874 C CA . GLY A 1 106 ? 1.836 -6.711 20.471 1.00 89.81 106 GLY A CA 1
ATOM 875 C C . GLY A 1 106 ? 3.212 -6.118 20.737 1.00 89.81 106 GLY A C 1
ATOM 876 O O . GLY A 1 106 ? 3.341 -5.113 21.427 1.00 89.81 106 GLY A O 1
ATOM 877 N N . LYS A 1 107 ? 4.246 -6.760 20.195 1.00 91.00 107 LYS A N 1
ATOM 878 C CA . LYS A 1 107 ? 5.636 -6.311 20.276 1.00 91.00 107 LYS A CA 1
ATOM 879 C C . LYS A 1 107 ? 6.294 -6.526 18.920 1.00 91.00 107 LYS A C 1
ATOM 881 O O . LYS A 1 107 ? 6.140 -7.601 18.341 1.00 91.00 107 LYS A O 1
ATOM 886 N N . THR A 1 108 ? 7.008 -5.522 18.435 1.00 89.19 108 THR A N 1
ATOM 887 C CA . THR A 1 108 ? 7.755 -5.588 17.174 1.00 89.19 108 THR A CA 1
ATOM 888 C C . THR A 1 108 ? 9.089 -4.857 17.319 1.00 89.19 108 THR A C 1
ATOM 890 O O . THR A 1 108 ? 9.481 -4.496 18.430 1.00 89.19 108 THR A O 1
ATOM 893 N N . ILE A 1 109 ? 9.820 -4.712 16.220 1.00 90.31 109 ILE A N 1
ATOM 894 C CA . ILE A 1 109 ? 11.131 -4.079 16.143 1.00 90.31 109 ILE A CA 1
ATOM 895 C C . ILE A 1 109 ? 11.047 -2.891 15.180 1.00 90.31 109 ILE A C 1
ATOM 897 O O . ILE A 1 109 ? 10.420 -2.993 14.129 1.00 90.31 109 ILE A O 1
ATOM 901 N N . THR A 1 110 ? 11.669 -1.767 15.533 1.00 84.81 110 THR A N 1
ATOM 902 C CA . THR A 1 110 ? 11.771 -0.594 14.653 1.00 84.81 110 THR A CA 1
ATOM 903 C C . THR A 1 110 ? 12.665 -0.880 13.445 1.00 84.81 110 THR A C 1
ATOM 905 O O . THR A 1 110 ? 13.729 -1.482 13.584 1.00 84.81 110 THR A O 1
ATOM 908 N N . ILE A 1 111 ? 12.287 -0.385 12.263 1.00 80.31 111 ILE A N 1
ATOM 909 C CA . ILE A 1 111 ? 13.063 -0.597 11.027 1.00 80.31 111 ILE A CA 1
ATOM 910 C C . ILE A 1 111 ? 14.421 0.123 11.090 1.00 80.31 111 ILE A C 1
ATOM 912 O O . ILE A 1 111 ? 15.442 -0.449 10.725 1.00 80.31 111 ILE A O 1
ATOM 916 N N . ALA A 1 112 ? 14.452 1.363 11.590 1.00 80.31 112 ALA A N 1
ATOM 917 C CA . ALA A 1 112 ? 15.663 2.187 11.572 1.00 80.31 112 ALA A CA 1
ATOM 918 C C . ALA A 1 112 ? 16.704 1.793 12.635 1.00 80.31 112 ALA A C 1
ATOM 920 O O . ALA A 1 112 ? 17.904 1.862 12.385 1.00 80.31 112 ALA A O 1
ATOM 921 N N . THR A 1 113 ? 16.262 1.416 13.840 1.00 88.50 113 THR A N 1
ATOM 922 C CA . THR A 1 113 ? 17.162 1.197 14.990 1.00 88.50 113 THR A CA 1
ATOM 923 C C . THR A 1 113 ? 17.225 -0.249 15.461 1.00 88.50 113 THR A C 1
ATOM 925 O O . THR A 1 113 ? 18.019 -0.552 16.350 1.00 88.50 113 THR A O 1
ATOM 928 N N . TYR A 1 114 ? 16.401 -1.135 14.897 1.00 90.00 114 TYR A N 1
ATOM 929 C CA . TYR A 1 114 ? 16.279 -2.535 15.303 1.00 90.00 114 TYR A CA 1
ATOM 930 C C . TYR A 1 114 ? 15.991 -2.727 16.800 1.00 90.00 114 TYR A C 1
ATOM 932 O O . TYR A 1 114 ? 16.290 -3.771 17.385 1.00 90.00 114 TYR A O 1
ATOM 940 N N . LYS A 1 115 ? 15.373 -1.727 17.438 1.00 93.56 115 LYS A N 1
ATOM 941 C CA . LYS A 1 115 ? 15.018 -1.783 18.855 1.00 93.56 115 LYS A CA 1
ATOM 942 C C . LYS A 1 115 ? 13.608 -2.340 19.023 1.00 93.56 115 LYS A C 1
ATOM 944 O O . LYS A 1 115 ? 12.704 -1.946 18.284 1.00 93.56 115 LYS A O 1
ATOM 949 N N . PRO A 1 116 ? 13.387 -3.235 19.999 1.00 92.75 116 PRO A N 1
ATOM 950 C CA . PRO A 1 116 ? 12.054 -3.728 20.284 1.00 92.75 116 PRO A CA 1
ATOM 951 C C . PRO A 1 116 ? 11.180 -2.619 20.878 1.00 92.75 116 PRO A C 1
ATOM 953 O O . PRO A 1 116 ? 11.634 -1.862 21.735 1.00 92.75 116 PRO A O 1
ATOM 956 N N . PHE A 1 117 ? 9.906 -2.589 20.501 1.00 89.69 117 PHE A N 1
ATOM 957 C CA . PHE A 1 117 ? 8.902 -1.725 21.113 1.00 89.69 117 PHE A CA 1
ATOM 958 C C . PHE A 1 117 ? 7.558 -2.440 21.249 1.00 89.69 117 PHE A C 1
ATOM 960 O O . PHE A 1 117 ? 7.261 -3.402 20.535 1.00 89.69 117 PHE A O 1
ATOM 967 N N . ASN A 1 118 ? 6.756 -1.974 22.206 1.00 91.69 118 ASN A N 1
ATOM 968 C CA . ASN A 1 118 ? 5.405 -2.473 22.421 1.00 91.69 118 ASN A CA 1
ATOM 969 C C . ASN A 1 118 ? 4.419 -1.665 21.581 1.00 91.69 118 ASN A C 1
ATOM 971 O O . ASN A 1 118 ? 4.446 -0.436 21.584 1.00 91.69 118 ASN A O 1
ATOM 975 N N . ILE A 1 119 ? 3.516 -2.375 20.923 1.00 89.56 119 ILE A N 1
ATOM 976 C CA . ILE A 1 119 ? 2.384 -1.813 20.204 1.00 89.56 119 ILE A CA 1
ATOM 977 C C . ILE A 1 119 ? 1.210 -1.833 21.170 1.00 89.56 119 ILE A C 1
ATOM 979 O O . ILE A 1 119 ? 0.697 -2.901 21.530 1.00 89.56 119 ILE A O 1
ATOM 983 N N . ASN A 1 120 ? 0.813 -0.646 21.608 1.00 89.31 120 ASN A N 1
ATOM 984 C CA . ASN A 1 120 ? -0.388 -0.463 22.408 1.00 89.31 120 ASN A CA 1
ATOM 985 C C . ASN A 1 120 ? -1.628 -0.488 21.501 1.00 89.31 120 ASN A C 1
ATOM 987 O O . ASN A 1 120 ? -1.500 -0.203 20.312 1.00 89.31 120 ASN A O 1
ATOM 991 N N . PRO A 1 121 ? -2.820 -0.815 22.039 1.00 89.31 121 PRO A N 1
ATOM 992 C CA . PRO A 1 121 ? -4.064 -0.762 21.277 1.00 89.31 121 PRO A CA 1
ATOM 993 C C . PRO A 1 121 ? -4.220 0.554 20.513 1.00 89.31 121 PRO A C 1
ATOM 995 O O . PRO A 1 121 ? -4.060 1.627 21.100 1.00 89.31 121 PRO A O 1
ATOM 998 N N . MET A 1 122 ? -4.569 0.462 19.230 1.00 87.62 122 MET A N 1
ATOM 999 C CA . MET A 1 122 ? -4.714 1.645 18.386 1.00 87.62 122 MET A CA 1
ATOM 1000 C C . MET A 1 122 ? -5.861 2.546 18.864 1.00 87.62 122 MET A C 1
ATOM 1002 O O . MET A 1 122 ? -6.860 2.042 19.398 1.00 87.62 122 MET A O 1
ATOM 1006 N N . PRO A 1 123 ? -5.765 3.876 18.659 1.00 88.94 123 PRO A N 1
ATOM 1007 C CA . PRO A 1 123 ? -6.787 4.824 19.088 1.00 88.94 123 PRO A CA 1
ATOM 1008 C C . PRO A 1 123 ? -8.184 4.467 18.572 1.00 88.94 123 PRO A C 1
ATOM 1010 O O . PRO A 1 123 ? -8.345 3.939 17.468 1.00 88.94 123 PRO A O 1
ATOM 1013 N N . LYS A 1 124 ? -9.221 4.795 19.352 1.00 89.69 124 LYS A N 1
ATOM 1014 C CA . LYS A 1 124 ? -10.617 4.618 18.923 1.00 89.69 124 LYS A CA 1
ATOM 1015 C C . LYS A 1 124 ? -10.860 5.337 17.593 1.00 89.69 124 LYS A C 1
ATOM 1017 O O . LYS A 1 124 ? -10.472 6.489 17.430 1.00 89.69 124 LYS A O 1
ATOM 1022 N N . GLY A 1 125 ? -11.528 4.656 16.664 1.00 87.19 125 GLY A N 1
ATOM 1023 C CA . GLY A 1 125 ? -11.802 5.178 15.320 1.00 87.19 125 GLY A CA 1
ATOM 1024 C C . GLY A 1 125 ? -10.694 4.916 14.295 1.00 87.19 125 GLY A C 1
ATOM 1025 O O . GLY A 1 125 ? -10.908 5.185 13.116 1.00 87.19 125 GLY A O 1
ATOM 1026 N N . SER A 1 126 ? -9.552 4.355 14.708 1.00 88.62 126 SER A N 1
ATOM 1027 C CA . SER A 1 126 ? -8.608 3.737 13.773 1.00 88.62 126 SER A CA 1
ATOM 1028 C C . SER A 1 126 ? -9.196 2.475 13.150 1.00 88.62 126 SER A C 1
ATOM 1030 O O . SER A 1 126 ? -10.110 1.837 13.690 1.00 88.62 126 SER A O 1
ATOM 1032 N N . LEU A 1 127 ? -8.637 2.111 12.008 1.00 88.94 127 LEU A N 1
ATOM 1033 C CA . LEU A 1 127 ? -8.993 0.931 11.255 1.00 88.94 127 LEU A CA 1
ATOM 1034 C C . LEU A 1 127 ? -8.790 -0.342 12.090 1.00 88.94 127 LEU A C 1
ATOM 1036 O O . LEU A 1 127 ? -9.699 -1.162 12.197 1.00 88.94 127 LEU A O 1
ATOM 1040 N N . GLU A 1 128 ? -7.652 -0.470 12.766 1.00 88.75 128 GLU A N 1
ATOM 1041 C CA . GLU A 1 128 ? -7.322 -1.585 13.656 1.00 88.75 128 GLU A CA 1
ATOM 1042 C C . GLU A 1 128 ? -8.296 -1.668 14.836 1.00 88.75 128 GLU A C 1
ATOM 1044 O O . GLU A 1 128 ? -8.814 -2.746 15.139 1.00 88.75 128 GLU A O 1
ATOM 1049 N N . SER A 1 129 ? -8.598 -0.529 15.473 1.00 88.88 129 SER A N 1
ATOM 1050 C CA . SER A 1 129 ? -9.554 -0.470 16.584 1.00 88.88 129 SER A CA 1
ATOM 1051 C C . SER A 1 129 ? -10.953 -0.904 16.145 1.00 88.88 129 SER A C 1
ATOM 1053 O O . SER A 1 129 ? -11.626 -1.634 16.874 1.00 88.88 129 SER A O 1
ATOM 1055 N N . LEU A 1 130 ? -11.384 -0.512 14.940 1.00 89.12 130 LEU A N 1
ATOM 1056 C CA . LEU A 1 130 ? -12.661 -0.932 14.364 1.00 89.12 130 LEU A CA 1
ATOM 1057 C C . LEU A 1 130 ? -12.702 -2.443 14.111 1.00 89.12 130 LEU A C 1
ATOM 1059 O O . LEU A 1 130 ? -13.666 -3.099 14.503 1.00 89.12 130 LEU A O 1
ATOM 1063 N N . MET A 1 131 ? -11.653 -3.008 13.506 1.00 87.94 131 MET A N 1
ATOM 1064 C CA . MET A 1 131 ? -11.574 -4.453 13.253 1.00 87.94 131 MET A CA 1
ATOM 1065 C C . MET A 1 131 ? -11.654 -5.262 14.551 1.00 87.94 131 MET A C 1
ATOM 1067 O O . MET A 1 131 ? -12.332 -6.294 14.619 1.00 87.94 131 MET A O 1
ATOM 1071 N N . MET A 1 132 ? -10.996 -4.778 15.605 1.00 87.50 132 MET A N 1
ATOM 1072 C CA . MET A 1 132 ? -10.929 -5.481 16.884 1.00 87.50 132 MET A CA 1
ATOM 1073 C C . MET A 1 132 ? -12.242 -5.484 17.676 1.00 87.50 132 MET A C 1
ATOM 1075 O O . MET A 1 132 ? -12.386 -6.303 18.583 1.00 87.50 132 MET A O 1
ATOM 1079 N N . GLN A 1 133 ? -13.227 -4.655 17.313 1.00 88.00 133 GLN A N 1
ATOM 1080 C CA . GLN A 1 133 ? -14.571 -4.707 17.913 1.00 88.00 133 GLN A CA 1
ATOM 1081 C C . GLN A 1 133 ? -15.312 -6.012 17.604 1.00 88.00 133 GLN A C 1
ATOM 1083 O O . GLN A 1 133 ? -16.245 -6.368 18.316 1.00 88.00 133 GLN A O 1
ATOM 1088 N N . SER A 1 134 ? -14.877 -6.754 16.583 1.00 87.56 134 SER A N 1
ATOM 1089 C CA . SER A 1 134 ? -15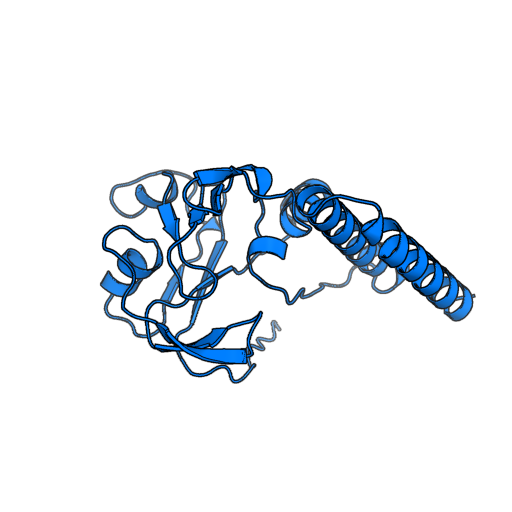.431 -8.073 16.264 1.00 87.56 134 SER A CA 1
ATOM 1090 C C . SER A 1 134 ? -15.189 -9.131 17.351 1.00 87.56 134 SER A C 1
ATOM 1092 O O . SER A 1 134 ? -15.813 -10.187 17.318 1.00 87.56 134 SER A O 1
ATOM 1094 N N . GLY A 1 135 ? -14.267 -8.887 18.292 1.00 88.12 135 GLY A N 1
ATOM 1095 C CA . GLY A 1 135 ? -13.901 -9.830 19.354 1.00 88.12 135 GLY A CA 1
ATOM 1096 C C . GLY A 1 135 ? -12.983 -10.973 18.902 1.00 88.12 135 GLY A C 1
ATOM 1097 O O . GLY A 1 135 ? -12.433 -11.686 19.742 1.00 88.12 135 GLY A O 1
ATOM 1098 N N . TYR A 1 136 ? -12.752 -11.135 17.597 1.00 87.62 136 TYR A N 1
ATOM 1099 C CA . TYR A 1 136 ? -11.830 -12.142 17.081 1.00 87.62 136 TYR A CA 1
ATOM 1100 C C . TYR A 1 136 ? -10.376 -11.703 17.223 1.00 87.62 136 TYR A C 1
ATOM 1102 O O . TYR A 1 136 ? -10.019 -10.544 17.030 1.00 87.62 136 TYR A O 1
ATOM 1110 N N . ARG A 1 137 ? -9.502 -12.674 17.497 1.00 84.38 137 ARG A N 1
ATOM 1111 C CA . ARG A 1 137 ? -8.053 -12.448 17.583 1.00 84.38 137 ARG A CA 1
ATOM 1112 C C . ARG A 1 137 ? -7.430 -12.064 16.237 1.00 84.38 137 ARG A C 1
ATOM 1114 O O . ARG A 1 137 ? -6.484 -11.285 16.206 1.00 84.38 137 ARG A O 1
ATOM 1121 N N . ASN A 1 138 ? -7.934 -12.644 15.151 1.00 84.44 138 ASN A N 1
ATOM 1122 C CA . ASN A 1 138 ? -7.500 -12.372 13.785 1.00 84.44 138 ASN A CA 1
ATOM 1123 C C . ASN A 1 138 ? -8.735 -12.089 12.938 1.00 84.44 138 ASN A C 1
ATOM 1125 O O . ASN A 1 138 ? -9.715 -12.831 13.020 1.00 84.44 138 ASN A O 1
ATOM 1129 N N . VAL A 1 139 ? -8.668 -11.043 12.120 1.00 87.62 139 VAL A N 1
ATOM 1130 C CA . VAL A 1 139 ? -9.788 -10.586 11.298 1.00 87.62 139 VAL A CA 1
ATOM 1131 C C . VAL A 1 139 ? -9.316 -10.441 9.860 1.00 87.62 139 VAL A C 1
ATOM 1133 O O . VAL A 1 139 ? -8.258 -9.879 9.578 1.00 87.62 139 VAL A O 1
ATOM 1136 N N . PHE A 1 140 ? -10.118 -10.953 8.936 1.00 85.19 140 PHE A N 1
ATOM 1137 C CA . PHE A 1 140 ? -9.937 -10.739 7.511 1.00 85.19 140 PHE A CA 1
ATOM 1138 C C . PHE A 1 140 ? -11.232 -10.178 6.940 1.00 85.19 140 PHE A C 1
ATOM 1140 O O . PHE A 1 140 ? -12.295 -10.761 7.156 1.00 85.19 140 PHE A O 1
ATOM 1147 N N . ILE A 1 141 ? -11.135 -9.062 6.216 1.00 82.25 141 ILE A N 1
ATOM 1148 C CA . ILE A 1 141 ? -12.283 -8.447 5.557 1.00 82.25 141 ILE A CA 1
ATOM 1149 C C . ILE A 1 141 ? -11.962 -8.258 4.082 1.00 82.25 141 ILE A C 1
ATOM 1151 O O . ILE A 1 141 ? -11.078 -7.495 3.701 1.00 82.25 141 ILE A O 1
ATOM 1155 N N . ASP A 1 142 ? -12.731 -8.937 3.239 1.00 85.00 142 ASP A N 1
ATOM 1156 C CA . ASP A 1 142 ? -12.681 -8.723 1.801 1.00 85.00 142 ASP A CA 1
ATOM 1157 C C . ASP A 1 142 ? -13.452 -7.450 1.434 1.00 85.00 142 ASP A C 1
ATOM 1159 O O . ASP A 1 142 ? -14.667 -7.455 1.229 1.00 85.00 142 ASP A O 1
ATOM 1163 N N . LEU A 1 143 ? -12.720 -6.341 1.350 1.00 82.06 143 LEU A N 1
ATOM 1164 C CA . LEU A 1 143 ? -13.278 -5.032 1.029 1.00 82.06 143 LEU A CA 1
ATOM 1165 C C . LEU A 1 143 ? -13.707 -4.909 -0.454 1.00 82.06 143 LEU A C 1
ATOM 1167 O O . LEU A 1 143 ? -14.451 -3.987 -0.793 1.00 82.06 143 LEU A O 1
ATOM 1171 N N . SER A 1 144 ? -13.325 -5.851 -1.334 1.00 77.69 144 SER A N 1
ATOM 1172 C CA . SER A 1 144 ? -13.618 -5.768 -2.778 1.00 77.69 144 SER A CA 1
ATOM 1173 C C . SER A 1 144 ? -15.099 -5.946 -3.115 1.00 77.69 144 SER A C 1
ATOM 1175 O O . SER A 1 144 ? -15.556 -5.516 -4.176 1.00 77.69 144 SER A O 1
ATOM 1177 N N . LYS A 1 145 ? -15.859 -6.554 -2.199 1.00 77.94 145 LYS A N 1
ATOM 1178 C CA . LYS A 1 145 ? -17.291 -6.841 -2.351 1.00 77.94 145 LYS A CA 1
ATOM 1179 C C . LYS A 1 145 ? -18.195 -5.697 -1.893 1.00 77.94 145 LYS A C 1
ATOM 1181 O O . LYS A 1 145 ? -19.415 -5.811 -1.970 1.00 77.94 145 LYS A O 1
ATOM 1186 N N . HIS A 1 146 ? -17.617 -4.598 -1.415 1.00 80.44 146 HIS A N 1
ATOM 1187 C CA . HIS A 1 146 ? -18.351 -3.475 -0.846 1.00 80.44 146 HIS A CA 1
ATOM 1188 C C . HIS A 1 146 ? -18.243 -2.248 -1.753 1.00 80.44 146 HIS A C 1
ATOM 1190 O O . HIS A 1 146 ? -17.352 -1.420 -1.595 1.00 80.44 146 HIS A O 1
ATOM 1196 N N . SER A 1 147 ? -19.172 -2.125 -2.702 1.00 79.81 147 SER A N 1
ATOM 1197 C CA . SER A 1 147 ? -19.237 -0.990 -3.635 1.00 79.81 147 SER A CA 1
ATOM 1198 C C . SER A 1 147 ? -20.194 0.119 -3.197 1.00 79.81 147 SER A C 1
ATOM 1200 O O . SER A 1 147 ? -20.110 1.230 -3.712 1.00 79.81 147 SER A O 1
ATOM 1202 N N . THR A 1 148 ? -21.107 -0.166 -2.265 1.00 85.06 148 THR A N 1
ATOM 1203 C CA . THR A 1 148 ? -22.100 0.792 -1.767 1.00 85.06 148 THR A CA 1
ATOM 1204 C C . THR A 1 148 ? -22.063 0.896 -0.241 1.00 85.06 148 THR A C 1
ATOM 1206 O O . THR A 1 148 ? -21.961 -0.131 0.446 1.00 85.06 148 THR A O 1
ATOM 1209 N N . PRO A 1 149 ? -22.137 2.123 0.312 1.00 87.12 149 PRO A N 1
ATOM 1210 C CA . PRO A 1 149 ? -22.191 2.331 1.748 1.00 87.12 149 PRO A CA 1
ATOM 1211 C C . PRO A 1 149 ? -23.554 1.917 2.314 1.00 87.12 149 PRO A C 1
ATOM 1213 O O . PRO A 1 149 ? -24.610 2.181 1.746 1.00 87.12 149 PRO A O 1
ATOM 1216 N N . ASN A 1 150 ? -23.515 1.301 3.483 1.00 89.62 150 ASN A N 1
ATOM 1217 C CA . ASN A 1 150 ? -24.630 0.952 4.342 1.00 89.62 150 ASN A CA 1
ATOM 1218 C C . ASN A 1 150 ? -24.184 1.105 5.806 1.00 89.62 150 ASN A C 1
ATOM 1220 O O . ASN A 1 150 ? -23.023 1.409 6.095 1.00 89.62 150 ASN A O 1
ATOM 1224 N N . LYS A 1 151 ? -25.099 0.864 6.748 1.00 88.62 151 LYS A N 1
ATOM 1225 C CA . LYS A 1 151 ? -24.838 1.034 8.186 1.00 88.62 151 LYS A CA 1
ATOM 1226 C C . LYS A 1 151 ? -23.614 0.264 8.719 1.00 88.62 151 LYS A C 1
ATOM 1228 O O . LYS A 1 151 ? -23.011 0.712 9.685 1.00 88.62 151 LYS A O 1
ATOM 1233 N N . ASN A 1 152 ? -23.224 -0.845 8.085 1.00 85.19 152 ASN A N 1
ATOM 1234 C CA . ASN A 1 152 ? -22.140 -1.722 8.542 1.00 85.19 152 ASN A CA 1
ATOM 1235 C C . ASN A 1 152 ? -20.791 -1.451 7.850 1.00 85.19 152 ASN A C 1
ATOM 1237 O O . ASN A 1 152 ? -19.752 -1.850 8.371 1.00 85.19 152 ASN A O 1
ATOM 1241 N N . ASN A 1 153 ? -20.780 -0.798 6.682 1.00 87.56 153 ASN A N 1
ATOM 1242 C CA . ASN A 1 153 ? -19.559 -0.579 5.892 1.00 87.56 153 ASN A CA 1
ATOM 1243 C C . ASN A 1 153 ? -19.299 0.894 5.527 1.00 87.56 153 ASN A C 1
ATOM 1245 O O . ASN A 1 153 ? -18.341 1.176 4.815 1.00 87.56 153 ASN A O 1
ATOM 1249 N N . ALA A 1 154 ? -20.104 1.845 6.014 1.00 88.44 154 ALA A N 1
ATOM 1250 C CA . ALA A 1 154 ? -19.936 3.272 5.714 1.00 88.44 154 ALA A CA 1
ATOM 1251 C C . ALA A 1 154 ? -18.541 3.817 6.075 1.00 88.44 154 ALA A C 1
ATOM 1253 O O . ALA A 1 154 ? -18.060 4.752 5.437 1.00 88.44 154 ALA A O 1
ATOM 1254 N N . TRP A 1 155 ? -17.880 3.222 7.072 1.00 85.81 155 TRP A N 1
ATOM 1255 C CA . TRP A 1 155 ? -16.504 3.545 7.453 1.00 85.81 155 TRP A CA 1
ATOM 1256 C C . TRP A 1 155 ? -15.502 3.320 6.308 1.00 85.81 155 TRP A C 1
ATOM 1258 O O . TRP A 1 155 ? -14.528 4.055 6.208 1.00 85.81 155 TRP A O 1
ATOM 1268 N N . MET A 1 156 ? -15.771 2.374 5.399 1.00 85.12 156 MET A N 1
ATOM 1269 C CA . MET A 1 156 ? -14.914 2.058 4.250 1.00 85.12 156 MET A CA 1
ATOM 1270 C C . MET A 1 156 ? -14.890 3.153 3.186 1.00 85.12 156 MET A C 1
ATOM 1272 O O . MET A 1 156 ? -14.068 3.096 2.280 1.00 85.12 156 MET A O 1
ATOM 1276 N N . PHE A 1 157 ? -15.816 4.110 3.258 1.00 84.88 157 PHE A N 1
ATOM 1277 C CA . PHE A 1 157 ? -15.997 5.177 2.273 1.00 84.88 157 PHE A CA 1
ATOM 1278 C C . PHE A 1 157 ? -15.623 6.549 2.842 1.00 84.88 157 PHE A C 1
ATOM 1280 O O . PHE A 1 157 ? -15.920 7.578 2.236 1.00 84.88 157 PHE A O 1
ATOM 1287 N N . LYS A 1 158 ? -14.952 6.580 3.999 1.00 87.19 158 LYS A N 1
ATOM 1288 C CA . LYS A 1 158 ? -14.439 7.794 4.643 1.00 87.19 158 LYS A CA 1
ATOM 1289 C C . LYS A 1 158 ? -12.941 7.641 4.925 1.00 87.19 158 LYS A C 1
ATOM 1291 O O . LYS A 1 158 ? -12.480 6.511 5.069 1.00 87.19 158 LYS A O 1
ATOM 1296 N N . PRO A 1 159 ? -12.169 8.742 4.992 1.00 87.44 159 PRO A N 1
ATOM 1297 C CA . PRO A 1 159 ? -10.799 8.681 5.487 1.00 87.44 159 PRO A CA 1
ATOM 1298 C C . PRO A 1 159 ? -10.753 8.050 6.882 1.00 87.44 159 PRO A C 1
ATOM 1300 O O . PRO A 1 159 ? -11.603 8.359 7.720 1.00 87.44 159 PRO A O 1
ATOM 1303 N N . ILE A 1 160 ? -9.773 7.182 7.121 1.00 87.88 160 ILE A N 1
ATOM 1304 C CA . ILE A 1 160 ? -9.612 6.466 8.389 1.00 87.88 160 ILE A CA 1
ATOM 1305 C C . ILE A 1 160 ? -8.141 6.439 8.797 1.00 87.88 160 ILE A C 1
ATOM 1307 O O . ILE A 1 160 ? -7.254 6.349 7.947 1.00 87.88 160 ILE A O 1
ATOM 1311 N N . TYR A 1 161 ? -7.887 6.534 10.101 1.00 89.19 161 TYR A N 1
ATOM 1312 C CA . TYR A 1 161 ? -6.544 6.367 10.641 1.00 89.19 161 TYR A CA 1
ATOM 1313 C C . TYR A 1 161 ? -6.118 4.906 10.580 1.00 89.19 161 TYR A C 1
ATOM 1315 O O . TYR A 1 161 ? -6.930 4.022 10.857 1.00 89.19 161 TYR A O 1
ATOM 1323 N N . ALA A 1 162 ? -4.852 4.667 10.269 1.00 87.94 162 ALA A N 1
ATOM 1324 C CA . ALA A 1 162 ? -4.246 3.347 10.332 1.00 87.94 162 ALA A CA 1
ATOM 1325 C C . ALA A 1 162 ? -2.796 3.444 10.816 1.00 87.94 162 ALA A C 1
ATOM 1327 O O . ALA A 1 162 ? -2.214 4.533 10.878 1.00 87.94 162 ALA A O 1
ATOM 1328 N N . ALA A 1 163 ? -2.249 2.299 11.197 1.00 84.19 163 ALA A N 1
ATOM 1329 C CA . ALA A 1 163 ? -0.894 2.147 11.691 1.00 84.19 163 ALA A CA 1
ATOM 1330 C C . ALA A 1 163 ? -0.247 0.941 11.010 1.00 84.19 163 ALA A C 1
ATOM 1332 O O . ALA A 1 163 ? -0.372 -0.197 11.472 1.00 84.19 163 ALA A O 1
ATOM 1333 N N . GLU A 1 164 ? 0.436 1.187 9.896 1.00 77.12 164 GLU A N 1
ATOM 1334 C CA . GLU A 1 164 ? 1.102 0.142 9.124 1.00 77.12 164 GLU A CA 1
ATOM 1335 C C . GLU A 1 164 ? 2.156 -0.621 9.946 1.00 77.12 164 GLU A C 1
ATOM 1337 O O . GLU A 1 164 ? 2.148 -1.853 9.992 1.00 77.12 164 GLU A O 1
ATOM 1342 N N . ASP A 1 165 ? 3.025 0.103 10.647 1.00 78.06 165 ASP A N 1
ATOM 1343 C CA . ASP A 1 165 ? 4.151 -0.440 11.413 1.00 78.06 165 ASP A CA 1
ATOM 1344 C C . ASP A 1 165 ? 3.838 -0.645 12.907 1.00 78.06 165 ASP A C 1
ATOM 1346 O O . ASP A 1 165 ? 4.703 -1.036 13.696 1.00 78.06 165 ASP A O 1
ATOM 1350 N N . GLY A 1 166 ? 2.589 -0.400 13.311 1.00 78.81 166 GLY A N 1
ATOM 1351 C CA . GLY A 1 166 ? 2.187 -0.419 14.713 1.00 78.81 166 GLY A CA 1
ATOM 1352 C C . GLY A 1 166 ? 2.340 0.925 15.436 1.00 78.81 166 GLY A C 1
ATOM 1353 O O . GLY A 1 166 ? 2.240 0.948 16.667 1.00 78.81 166 GLY A O 1
ATOM 1354 N N . MET A 1 167 ? 2.514 2.036 14.714 1.00 78.94 167 MET A N 1
ATOM 1355 C CA . MET A 1 167 ? 2.419 3.401 15.242 1.00 78.94 167 MET A CA 1
ATOM 1356 C C . MET A 1 167 ? 1.358 4.194 14.457 1.00 78.94 167 MET A C 1
ATOM 1358 O O . MET A 1 167 ? 1.366 4.218 13.231 1.00 78.94 167 MET A O 1
ATOM 1362 N N . THR A 1 168 ? 0.386 4.829 15.122 1.00 73.56 168 THR A N 1
ATOM 1363 C CA . THR A 1 168 ? -0.652 5.594 14.399 1.00 73.56 168 THR A CA 1
ATOM 1364 C C . THR A 1 168 ? -0.095 6.917 13.880 1.00 73.56 168 THR A C 1
ATOM 1366 O O . THR A 1 168 ? -0.075 7.900 14.618 1.00 73.56 168 THR A O 1
ATOM 1369 N N . SER A 1 169 ? 0.289 6.949 12.604 1.00 74.69 169 SER A N 1
ATOM 1370 C CA . SER A 1 169 ? 0.741 8.163 11.908 1.00 74.69 169 SER A CA 1
ATOM 1371 C C . SER A 1 169 ? 0.298 8.211 10.442 1.00 74.69 169 SER A C 1
ATOM 1373 O O . SER A 1 169 ? 0.946 8.873 9.636 1.00 74.69 169 SER A O 1
ATOM 1375 N N . GLU A 1 170 ? -0.809 7.553 10.076 1.00 80.56 170 GLU A N 1
ATOM 1376 C CA . GLU A 1 170 ? -1.302 7.537 8.695 1.00 80.56 170 GLU A CA 1
ATOM 1377 C C . GLU A 1 170 ? -2.806 7.786 8.595 1.00 80.56 170 GLU A C 1
ATOM 1379 O O . GLU A 1 170 ? -3.603 7.332 9.422 1.00 80.56 170 GLU A O 1
ATOM 1384 N N . MET A 1 171 ? -3.204 8.479 7.531 1.00 84.56 171 MET A N 1
ATOM 1385 C CA . MET A 1 171 ? -4.586 8.649 7.110 1.00 84.56 171 MET A CA 1
ATOM 1386 C C . MET A 1 171 ? -4.778 7.992 5.744 1.00 84.56 171 MET A C 1
ATOM 1388 O O . MET A 1 171 ? -4.359 8.514 4.704 1.00 84.56 171 MET A O 1
ATOM 1392 N N . ILE A 1 172 ? -5.471 6.856 5.751 1.00 83.12 172 ILE A N 1
ATOM 1393 C CA . ILE A 1 172 ? -5.840 6.124 4.544 1.00 83.12 172 ILE A CA 1
ATOM 1394 C C . ILE A 1 172 ? -7.103 6.746 3.971 1.00 83.12 172 ILE A C 1
ATOM 1396 O O . ILE A 1 172 ? -8.107 6.929 4.667 1.00 83.12 172 ILE A O 1
ATOM 1400 N N . ARG A 1 173 ? -7.073 7.041 2.671 1.00 79.81 173 ARG A N 1
ATOM 1401 C CA . ARG A 1 173 ? -8.259 7.481 1.939 1.00 79.81 173 ARG A CA 1
ATOM 1402 C C . ARG A 1 173 ? -8.892 6.313 1.194 1.00 79.81 173 ARG A C 1
ATOM 1404 O O . ARG A 1 173 ? -8.180 5.540 0.551 1.00 79.81 173 ARG A O 1
ATOM 1411 N N . PRO A 1 174 ? -10.225 6.196 1.250 1.00 66.31 174 PRO A N 1
ATOM 1412 C CA . PRO A 1 174 ? -10.934 5.119 0.595 1.00 66.31 174 PRO A CA 1
ATOM 1413 C C . PRO A 1 174 ? -10.724 5.201 -0.915 1.00 66.31 174 PRO A C 1
ATOM 1415 O O . PRO A 1 174 ? -10.839 6.261 -1.532 1.00 66.31 174 PRO A O 1
ATOM 1418 N N . MET A 1 175 ? -10.443 4.051 -1.514 1.00 59.41 175 MET A N 1
ATOM 1419 C CA . MET A 1 175 ? -10.708 3.842 -2.928 1.00 59.41 175 MET A CA 1
ATOM 1420 C C . MET A 1 175 ? -12.105 3.264 -3.058 1.00 59.41 175 MET A C 1
ATOM 1422 O O . MET A 1 175 ? -12.542 2.515 -2.192 1.00 59.41 175 MET A O 1
ATOM 1426 N N . LEU A 1 176 ? -12.768 3.494 -4.187 1.00 46.81 176 LEU A N 1
ATOM 1427 C CA . LEU A 1 176 ? -14.048 2.847 -4.489 1.00 46.81 176 LEU A CA 1
ATOM 1428 C C . LEU A 1 176 ? -13.968 1.295 -4.486 1.00 46.81 176 LEU A C 1
ATOM 1430 O O . LEU A 1 176 ? -15.008 0.656 -4.604 1.00 46.81 176 LEU A O 1
ATOM 1434 N N . ARG A 1 177 ? -12.764 0.686 -4.375 1.00 47.12 177 ARG A N 1
ATOM 1435 C CA . ARG A 1 177 ? -12.512 -0.773 -4.293 1.00 47.12 177 ARG A CA 1
ATOM 1436 C C . ARG A 1 177 ? -11.230 -1.143 -3.492 1.00 47.12 177 ARG A C 1
ATOM 1438 O O . ARG A 1 177 ? -10.200 -1.419 -4.113 1.00 47.12 177 ARG A O 1
ATOM 1445 N N . PRO A 1 178 ? -11.229 -1.148 -2.146 1.00 46.38 178 PRO A N 1
ATOM 1446 C CA . PRO A 1 178 ? -10.072 -1.573 -1.343 1.00 46.38 178 PRO A CA 1
ATOM 1447 C C . PRO A 1 178 ? -10.060 -3.100 -1.091 1.00 46.38 178 PRO A C 1
ATOM 1449 O O . PRO A 1 178 ? -11.070 -3.751 -1.332 1.00 46.38 178 PRO A O 1
ATOM 1452 N N . ILE A 1 179 ? -8.942 -3.675 -0.604 1.00 43.75 179 ILE A N 1
ATOM 1453 C CA . ILE A 1 179 ? -8.791 -5.045 -0.036 1.00 43.75 179 ILE A CA 1
ATOM 1454 C C . ILE A 1 179 ? -7.714 -4.987 1.078 1.00 43.75 179 ILE A C 1
ATOM 1456 O O . ILE A 1 179 ? -6.645 -4.432 0.829 1.00 43.75 179 ILE A O 1
ATOM 1460 N N . ILE A 1 180 ? -7.968 -5.527 2.289 1.00 46.03 180 ILE A N 1
ATOM 1461 C CA . ILE A 1 180 ? -7.039 -5.505 3.451 1.00 46.03 180 ILE A CA 1
ATOM 1462 C C . ILE A 1 180 ? -7.165 -6.791 4.327 1.00 46.03 180 ILE A C 1
ATOM 1464 O O . ILE A 1 180 ? -8.245 -7.362 4.439 1.00 46.03 180 ILE A O 1
ATOM 1468 N N . LYS A 1 181 ? -6.086 -7.254 4.984 1.00 37.28 181 LYS A N 1
ATOM 1469 C CA . LYS A 1 181 ? -6.007 -8.361 5.976 1.00 37.28 181 LYS A CA 1
ATOM 1470 C C . LYS A 1 181 ? -5.299 -7.911 7.277 1.00 37.28 181 LYS A C 1
ATOM 1472 O O . LYS A 1 181 ? -4.559 -6.942 7.289 1.00 37.28 181 LYS A O 1
ATOM 1477 N N . TYR A 1 182 ? -5.508 -8.605 8.400 1.00 35.34 182 TYR A N 1
ATOM 1478 C CA . TYR A 1 182 ? -4.862 -8.286 9.690 1.00 35.34 182 TYR A CA 1
ATOM 1479 C C . TYR A 1 182 ? -4.203 -9.528 10.306 1.00 35.34 182 TYR A C 1
ATOM 1481 O O . TYR A 1 182 ? -4.758 -10.627 10.219 1.00 35.34 182 TYR A O 1
ATOM 1489 N N . TYR A 1 183 ? -3.054 -9.346 10.972 1.00 30.23 183 TYR A N 1
ATOM 1490 C CA . TYR A 1 183 ? -2.383 -10.371 11.788 1.00 30.23 183 TYR A CA 1
ATOM 1491 C C . TYR A 1 183 ? -1.839 -9.754 13.085 1.00 30.23 183 TYR A C 1
ATOM 1493 O O . TYR A 1 183 ? -1.218 -8.696 13.053 1.00 30.23 183 TYR A O 1
ATOM 1501 N N . THR A 1 184 ? -2.003 -10.436 14.228 1.00 28.03 184 THR A N 1
ATOM 1502 C CA . THR A 1 184 ? -1.292 -10.079 15.474 1.00 28.03 184 THR A CA 1
ATOM 1503 C C . THR A 1 184 ? -0.642 -11.302 16.137 1.00 28.03 184 THR A C 1
ATOM 1505 O O . THR A 1 184 ? -1.294 -12.171 16.723 1.00 28.03 184 THR A O 1
ATOM 1508 N N . GLY A 1 185 ? 0.688 -11.370 16.041 1.00 25.62 185 GLY A N 1
ATOM 1509 C CA . GLY A 1 185 ? 1.558 -12.368 16.666 1.00 25.62 185 GLY A CA 1
ATOM 1510 C C . GLY A 1 185 ? 2.991 -12.198 16.159 1.00 25.62 185 GLY A C 1
ATOM 1511 O O . GLY A 1 185 ? 3.166 -11.819 15.008 1.00 25.62 185 GLY A O 1
ATOM 1512 N N . SER A 1 186 ? 3.989 -12.425 17.024 1.00 25.75 186 SER A N 1
ATOM 1513 C CA . SER A 1 186 ? 5.430 -12.336 16.718 1.00 25.75 186 SER A CA 1
ATOM 1514 C C . SER A 1 186 ? 5.735 -12.796 15.290 1.00 25.75 186 SER A C 1
ATOM 1516 O O . SER A 1 186 ? 5.313 -13.892 14.916 1.00 25.75 186 SER A O 1
ATOM 1518 N N . ILE A 1 187 ? 6.420 -11.957 14.504 1.00 28.61 187 ILE A N 1
ATOM 1519 C CA . ILE A 1 187 ? 6.752 -12.226 13.101 1.00 28.61 187 ILE A CA 1
ATOM 1520 C C . ILE A 1 187 ? 7.492 -13.567 13.021 1.00 28.61 187 ILE A C 1
ATOM 1522 O O . ILE A 1 187 ? 8.691 -13.675 13.265 1.00 28.61 187 ILE A O 1
ATOM 1526 N N . ARG A 1 188 ? 6.750 -14.610 12.658 1.00 23.16 188 ARG A N 1
ATOM 1527 C CA . ARG A 1 188 ? 7.258 -15.772 11.943 1.00 23.16 188 ARG A CA 1
ATOM 1528 C C . ARG A 1 188 ? 6.535 -15.754 10.609 1.00 23.16 188 ARG A C 1
ATOM 1530 O O . ARG A 1 188 ? 5.339 -16.026 10.550 1.00 23.16 188 ARG A O 1
ATOM 1537 N N . LEU A 1 189 ? 7.266 -15.341 9.571 1.00 27.36 189 LEU A N 1
ATOM 1538 C CA . LEU A 1 189 ? 6.850 -15.415 8.173 1.00 27.36 189 LEU A CA 1
ATOM 1539 C C . LEU A 1 189 ? 6.257 -16.801 7.903 1.00 27.36 189 LEU A C 1
ATOM 1541 O O . LEU A 1 189 ? 7.014 -17.757 7.856 1.00 27.36 189 LEU A O 1
ATOM 1545 N N . PHE A 1 190 ? 4.943 -16.908 7.714 1.00 22.78 190 PHE A N 1
ATOM 1546 C CA . PHE A 1 190 ? 4.304 -17.981 6.950 1.00 22.78 190 PHE A CA 1
ATOM 1547 C C . PHE A 1 190 ? 2.887 -17.552 6.555 1.00 22.78 190 PHE A C 1
ATOM 1549 O O . PHE A 1 190 ? 2.118 -17.050 7.373 1.00 22.78 190 PHE A O 1
ATOM 1556 N N . GLY A 1 191 ? 2.542 -17.765 5.284 1.00 25.09 191 GLY A N 1
ATOM 1557 C CA . GLY A 1 191 ? 1.231 -17.421 4.737 1.00 25.09 191 GLY A CA 1
ATOM 1558 C C . GLY A 1 191 ? 1.001 -17.929 3.316 1.00 25.09 191 GLY A C 1
ATOM 1559 O O . GLY A 1 191 ? 0.536 -17.176 2.470 1.00 25.09 191 GLY A O 1
ATOM 1560 N N . LEU A 1 192 ? 1.361 -19.191 3.072 1.00 22.27 192 LEU A N 1
ATOM 1561 C CA . LEU A 1 192 ? 0.962 -20.009 1.925 1.00 22.27 192 LEU A CA 1
ATOM 1562 C C . LEU A 1 192 ? -0.576 -20.112 1.843 1.00 22.27 192 LEU A C 1
ATOM 1564 O O . LEU A 1 192 ? -1.220 -20.275 2.878 1.00 22.27 192 LEU A O 1
ATOM 1568 N N . LEU A 1 193 ? -1.155 -20.126 0.638 1.00 23.44 193 LEU A N 1
ATOM 1569 C CA . LEU A 1 193 ? -2.337 -20.948 0.350 1.00 23.44 193 LEU A CA 1
ATOM 1570 C C . LEU A 1 193 ? -2.456 -21.222 -1.153 1.00 23.44 193 LEU A C 1
ATOM 1572 O O . LEU A 1 193 ? -2.632 -20.325 -1.975 1.00 23.44 193 LEU A O 1
ATOM 1576 N N . LEU A 1 194 ? -2.312 -22.511 -1.454 1.00 24.69 194 LEU A N 1
ATOM 1577 C CA . LEU A 1 194 ? -2.560 -23.175 -2.723 1.00 24.69 194 LEU A CA 1
ATOM 1578 C C . LEU A 1 194 ? -4.011 -22.948 -3.167 1.00 24.69 194 LEU A C 1
ATOM 1580 O O . LEU A 1 194 ? -4.937 -23.067 -2.366 1.00 24.69 194 LEU A O 1
ATOM 1584 N N . GLY A 1 195 ? -4.201 -22.684 -4.455 1.00 21.89 195 GLY A N 1
ATOM 1585 C CA . GLY A 1 195 ? -5.466 -22.928 -5.141 1.00 21.89 195 GLY A CA 1
ATOM 1586 C C . GLY A 1 195 ? -5.290 -24.155 -6.026 1.00 21.89 195 GLY A C 1
ATOM 1587 O O . GLY A 1 195 ? -4.251 -24.259 -6.676 1.00 21.89 195 GLY A O 1
ATOM 1588 N N . LYS A 1 196 ? -6.266 -25.066 -5.983 1.00 28.39 196 LYS A N 1
ATOM 1589 C CA . LYS A 1 196 ? -6.372 -26.233 -6.870 1.00 28.39 196 LYS A CA 1
ATOM 1590 C C . LYS A 1 196 ? -6.159 -25.871 -8.340 1.00 28.39 196 LYS A C 1
ATOM 1592 O O . LYS A 1 196 ? -6.579 -24.756 -8.732 1.00 28.39 196 LYS A O 1
#